Protein AF-A0A9Y2MTR2-F1 (afdb_monomer_lite)

Radius of gyration: 23.5 Å; chains: 1; bounding box: 62×46×64 Å

Structure (mmCIF, N/CA/C/O backbone):
data_AF-A0A9Y2MTR2-F1
#
_entry.id   AF-A0A9Y2MTR2-F1
#
loop_
_atom_site.group_PDB
_atom_site.id
_atom_site.type_symbol
_atom_site.label_atom_id
_atom_site.label_alt_id
_atom_site.label_comp_id
_atom_site.label_asym_id
_atom_site.label_entity_id
_atom_site.label_seq_id
_atom_site.pdbx_PDB_ins_code
_atom_site.Cartn_x
_atom_site.Cartn_y
_atom_site.Cartn_z
_atom_site.occupancy
_atom_site.B_iso_or_equiv
_atom_site.auth_seq_id
_atom_site.auth_comp_id
_atom_site.auth_asym_id
_atom_site.auth_atom_id
_atom_site.pdbx_PDB_model_num
ATOM 1 N N . MET A 1 1 ? 11.607 -0.659 2.226 1.00 40.59 1 MET A N 1
ATOM 2 C CA . MET A 1 1 ? 10.174 -1.004 2.072 1.00 40.59 1 MET A CA 1
ATOM 3 C C . MET A 1 1 ? 9.382 0.111 2.715 1.00 40.59 1 MET A C 1
ATOM 5 O O . MET A 1 1 ? 9.865 0.631 3.712 1.00 40.59 1 MET A O 1
ATOM 9 N N . SER A 1 2 ? 8.233 0.495 2.158 1.00 52.38 2 SER A N 1
ATOM 10 C CA . SER A 1 2 ? 7.335 1.412 2.863 1.00 52.38 2 SER A CA 1
ATOM 11 C C . SER A 1 2 ? 6.945 0.797 4.212 1.00 52.38 2 SER A C 1
ATOM 13 O O . SER A 1 2 ? 6.756 -0.422 4.308 1.00 52.38 2 SER A O 1
ATOM 15 N N . ASP A 1 3 ? 6.799 1.618 5.253 1.00 65.12 3 ASP A N 1
ATOM 16 C CA . ASP A 1 3 ? 6.327 1.166 6.577 1.00 65.12 3 ASP A CA 1
ATOM 17 C C . ASP A 1 3 ? 4.923 0.529 6.502 1.00 65.12 3 ASP A C 1
ATOM 19 O O . ASP A 1 3 ? 4.492 -0.244 7.370 1.00 65.12 3 ASP A O 1
ATOM 23 N N . THR A 1 4 ? 4.219 0.785 5.397 1.00 79.12 4 THR A N 1
ATOM 24 C CA . THR A 1 4 ? 2.922 0.213 5.054 1.00 79.12 4 THR A CA 1
ATOM 25 C C . THR A 1 4 ? 2.997 -1.213 4.507 1.00 79.12 4 THR A C 1
ATOM 27 O O . THR A 1 4 ? 1.954 -1.852 4.415 1.00 79.12 4 THR A O 1
ATOM 30 N N . GLY A 1 5 ? 4.170 -1.767 4.186 1.00 81.12 5 GLY A N 1
ATOM 31 C CA . GLY A 1 5 ? 4.295 -3.132 3.653 1.00 81.12 5 GLY A CA 1
ATOM 32 C C . GLY A 1 5 ? 3.657 -3.336 2.271 1.00 81.12 5 GLY A C 1
ATOM 33 O O . GLY A 1 5 ? 3.485 -4.476 1.833 1.00 81.12 5 GLY A O 1
ATOM 34 N N . VAL A 1 6 ? 3.295 -2.250 1.583 1.00 89.56 6 VAL A N 1
ATOM 35 C CA . VAL A 1 6 ? 2.779 -2.277 0.214 1.00 89.56 6 VAL A CA 1
ATOM 36 C C . VAL A 1 6 ? 3.955 -2.424 -0.751 1.00 89.56 6 VAL A C 1
ATOM 38 O O . VAL A 1 6 ? 4.906 -1.651 -0.719 1.00 89.56 6 VAL A O 1
ATOM 41 N N . VAL A 1 7 ? 3.899 -3.433 -1.622 1.00 89.69 7 VAL A N 1
ATOM 42 C CA . VAL A 1 7 ? 4.903 -3.623 -2.677 1.00 89.69 7 VAL A CA 1
ATOM 43 C C . VAL A 1 7 ? 4.424 -2.933 -3.950 1.00 89.69 7 VAL A C 1
ATOM 45 O O . VAL A 1 7 ? 3.391 -3.316 -4.519 1.00 89.69 7 VAL A O 1
ATOM 48 N N . PHE A 1 8 ? 5.173 -1.917 -4.374 1.00 91.69 8 PHE A N 1
ATOM 49 C CA . PHE A 1 8 ? 4.942 -1.206 -5.625 1.00 91.69 8 PHE A CA 1
ATOM 50 C C . PHE A 1 8 ? 5.447 -2.000 -6.828 1.00 91.69 8 PHE A C 1
ATOM 52 O O . PHE A 1 8 ? 6.259 -2.918 -6.729 1.00 91.69 8 PHE A O 1
ATOM 59 N N . GLU A 1 9 ? 4.882 -1.665 -7.970 1.00 91.00 9 GLU A N 1
ATOM 60 C CA . GLU A 1 9 ? 5.055 -2.346 -9.235 1.00 91.00 9 GLU A CA 1
ATOM 61 C C . GLU A 1 9 ? 6.112 -1.634 -10.073 1.00 91.00 9 GLU A C 1
ATOM 63 O O . GLU A 1 9 ? 6.055 -0.407 -10.188 1.00 91.00 9 GLU A O 1
ATOM 68 N N . PRO A 1 10 ? 7.083 -2.363 -10.633 1.00 90.06 10 PRO A N 1
ATOM 69 C CA . PRO A 1 10 ? 8.055 -1.769 -11.529 1.00 90.06 10 PRO A CA 1
ATOM 70 C C . PRO A 1 10 ? 7.425 -1.482 -12.887 1.00 90.06 10 PRO A C 1
ATOM 72 O O . PRO A 1 10 ? 6.491 -2.167 -13.303 1.00 90.06 10 PRO A O 1
ATOM 75 N N . LEU A 1 11 ? 7.950 -0.475 -13.580 1.00 88.31 11 LEU A N 1
ATOM 76 C CA . LEU A 1 11 ? 7.605 -0.237 -14.976 1.00 88.31 11 LEU A CA 1
ATOM 77 C C . LEU A 1 11 ? 8.458 -1.130 -15.884 1.00 88.31 11 LEU A C 1
ATOM 79 O O . LEU A 1 11 ? 9.647 -1.276 -15.602 1.00 88.31 11 LEU A O 1
ATOM 83 N N . PRO A 1 12 ? 7.893 -1.675 -16.975 1.00 90.50 12 PRO A N 1
ATOM 84 C CA . PRO A 1 12 ? 6.467 -1.654 -17.322 1.00 90.50 12 PRO A CA 1
ATOM 85 C C . PRO A 1 12 ? 5.613 -2.513 -16.367 1.00 90.50 12 PRO A C 1
ATOM 87 O O . PRO A 1 12 ? 6.022 -3.599 -15.951 1.00 90.50 12 PRO A O 1
ATOM 90 N N . PHE A 1 13 ? 4.416 -2.020 -16.021 1.00 92.25 13 PHE A N 1
ATOM 91 C CA . PHE A 1 13 ? 3.484 -2.738 -15.143 1.00 92.25 13 PHE A CA 1
ATOM 92 C C . PHE A 1 13 ? 3.109 -4.107 -15.723 1.00 92.25 13 PHE A C 1
ATOM 94 O O . PHE A 1 13 ? 3.090 -4.290 -16.936 1.00 92.25 13 PHE A O 1
ATOM 101 N N . GLY A 1 14 ? 2.833 -5.074 -14.850 1.00 94.00 14 GLY A N 1
ATOM 102 C CA . GLY A 1 14 ? 2.483 -6.444 -15.219 1.00 94.00 14 GLY A CA 1
ATOM 103 C C . GLY A 1 14 ? 3.674 -7.365 -15.494 1.00 94.00 14 GLY A C 1
ATOM 104 O O . GLY A 1 14 ? 3.477 -8.576 -15.602 1.00 94.00 14 GLY A O 1
ATOM 105 N N . HIS A 1 15 ? 4.909 -6.845 -15.551 1.00 95.31 15 HIS A N 1
ATOM 106 C CA . HIS A 1 15 ? 6.084 -7.658 -15.883 1.00 95.31 15 HIS A CA 1
ATOM 107 C C . HIS A 1 15 ? 6.681 -8.402 -14.687 1.00 95.31 15 HIS A C 1
ATOM 109 O O . HIS A 1 15 ? 7.020 -9.579 -14.798 1.00 95.31 15 HIS A O 1
ATOM 115 N N . VAL A 1 16 ? 6.789 -7.760 -13.525 1.00 95.12 16 VAL A N 1
ATOM 116 C CA . VAL A 1 16 ? 7.395 -8.365 -12.328 1.00 95.12 16 VAL A CA 1
ATOM 117 C C . VAL A 1 16 ? 6.338 -8.531 -11.246 1.00 95.12 16 VAL A C 1
ATOM 119 O O . VAL A 1 16 ? 5.530 -7.633 -10.993 1.00 95.12 16 VAL A O 1
ATOM 122 N N . LYS A 1 17 ? 6.338 -9.681 -10.567 1.00 94.44 17 LYS A N 1
ATOM 123 C CA . LYS A 1 17 ? 5.416 -9.913 -9.450 1.00 94.44 17 LYS A CA 1
ATOM 124 C C . LYS A 1 17 ? 5.697 -8.932 -8.313 1.00 94.44 17 LYS A C 1
ATOM 126 O O . LYS A 1 17 ? 6.841 -8.721 -7.923 1.00 94.44 17 LYS A O 1
ATOM 131 N N . ARG A 1 18 ? 4.630 -8.397 -7.715 1.00 90.75 18 ARG A N 1
ATOM 132 C CA . ARG A 1 18 ? 4.689 -7.514 -6.537 1.00 90.75 18 ARG A CA 1
ATOM 133 C C . ARG A 1 18 ? 4.981 -8.314 -5.266 1.00 90.75 18 ARG A C 1
ATOM 135 O O . ARG A 1 18 ? 4.102 -8.511 -4.427 1.00 90.75 18 ARG A O 1
ATOM 142 N N . LEU A 1 19 ? 6.209 -8.807 -5.162 1.00 89.56 19 LEU A N 1
ATOM 143 C CA . LEU A 1 19 ? 6.725 -9.590 -4.045 1.00 89.56 19 LEU A CA 1
ATOM 144 C C . LEU A 1 19 ? 7.978 -8.916 -3.484 1.00 89.56 19 LEU A C 1
ATOM 146 O O . LEU A 1 19 ? 8.751 -8.318 -4.223 1.00 89.56 19 LEU A O 1
ATOM 150 N N . SER A 1 20 ? 8.202 -9.044 -2.178 1.00 83.19 20 SER A N 1
ATOM 151 C CA . SER A 1 20 ? 9.466 -8.625 -1.555 1.00 83.19 20 SER A CA 1
ATOM 152 C C . SER A 1 20 ? 10.603 -9.622 -1.802 1.00 83.19 20 SER A C 1
ATOM 154 O O . SER A 1 20 ? 11.771 -9.273 -1.660 1.00 83.19 20 SER A O 1
ATOM 156 N N . ARG A 1 21 ? 10.261 -10.868 -2.150 1.00 87.62 21 ARG A N 1
ATOM 157 C CA . ARG A 1 21 ? 11.183 -11.953 -2.484 1.00 87.62 21 ARG A CA 1
ATOM 158 C C . ARG A 1 21 ? 10.478 -12.966 -3.383 1.00 87.62 21 ARG A C 1
ATOM 160 O O . ARG A 1 21 ? 9.309 -13.276 -3.155 1.00 87.62 21 ARG A O 1
ATOM 167 N N . ASN A 1 22 ? 11.219 -13.540 -4.322 1.00 93.12 22 ASN A N 1
ATOM 168 C CA . ASN A 1 22 ? 10.829 -14.743 -5.045 1.00 93.12 22 ASN A CA 1
ATOM 169 C C . ASN A 1 22 ? 12.019 -15.714 -5.074 1.00 93.12 22 ASN A C 1
ATOM 171 O O . ASN A 1 22 ? 13.144 -15.295 -5.336 1.00 93.12 22 ASN A O 1
ATOM 175 N N . ASP A 1 23 ? 11.787 -16.999 -4.800 1.00 95.62 23 ASP A N 1
ATOM 176 C CA . ASP A 1 23 ? 12.843 -18.022 -4.851 1.00 95.62 23 ASP A CA 1
ATOM 177 C C . ASP A 1 23 ? 13.317 -18.306 -6.289 1.00 95.62 23 ASP A C 1
ATOM 179 O O . ASP A 1 23 ? 14.375 -18.896 -6.491 1.00 95.62 23 ASP A O 1
ATOM 183 N N . TRP A 1 24 ? 12.564 -17.831 -7.284 1.00 96.88 24 TRP A N 1
ATOM 184 C CA . TRP A 1 24 ? 12.884 -17.905 -8.710 1.00 96.88 24 TRP A CA 1
ATOM 185 C C . TRP A 1 24 ? 13.561 -16.636 -9.251 1.00 96.88 24 TRP A C 1
ATOM 187 O O . TRP A 1 24 ? 13.678 -16.460 -10.465 1.00 96.88 24 TRP A O 1
ATOM 197 N N . TRP A 1 25 ? 14.018 -15.745 -8.367 1.00 96.38 25 TRP A N 1
ATOM 198 C CA . TRP A 1 25 ? 14.874 -14.615 -8.724 1.00 96.38 25 TRP A CA 1
ATOM 199 C C . TRP A 1 25 ? 16.335 -14.972 -8.469 1.00 96.38 25 TRP A C 1
ATOM 201 O O . TRP A 1 25 ? 16.747 -15.187 -7.329 1.00 96.38 25 TRP A O 1
ATOM 211 N N . VAL A 1 26 ? 17.123 -15.043 -9.543 1.00 97.00 26 VAL A N 1
ATOM 212 C CA . VAL A 1 26 ? 18.531 -15.454 -9.488 1.00 97.00 26 VAL A CA 1
ATOM 213 C C . VAL A 1 26 ? 19.425 -14.239 -9.696 1.00 97.00 26 VAL A C 1
ATOM 215 O O . VAL A 1 26 ? 19.580 -13.766 -10.822 1.00 97.00 26 VAL A O 1
ATOM 218 N N . THR A 1 27 ? 20.012 -13.729 -8.615 1.00 96.44 27 THR A N 1
ATOM 219 C CA . THR A 1 27 ? 21.000 -12.642 -8.671 1.00 96.44 27 THR A CA 1
ATOM 220 C C . THR A 1 27 ? 22.284 -13.125 -9.342 1.00 96.44 27 THR A C 1
ATOM 222 O O . THR A 1 27 ? 22.824 -14.164 -8.964 1.00 96.44 27 THR A O 1
ATOM 225 N N . PHE A 1 28 ? 22.782 -12.375 -10.325 1.00 94.44 28 PHE A N 1
ATOM 226 C CA . PHE A 1 28 ? 23.963 -12.765 -11.107 1.00 94.44 28 PHE A CA 1
ATOM 227 C C . PHE A 1 28 ? 24.945 -11.618 -11.389 1.00 94.44 28 PHE A C 1
ATOM 229 O O . PHE A 1 28 ? 26.060 -11.881 -11.832 1.00 94.44 28 PHE A O 1
ATOM 236 N N . GLY A 1 29 ? 24.563 -10.362 -11.137 1.00 91.00 29 GLY A N 1
ATOM 237 C CA . GLY A 1 29 ? 25.413 -9.194 -11.372 1.00 91.00 29 GLY A CA 1
ATOM 238 C C . GLY A 1 29 ? 25.390 -8.225 -10.197 1.00 91.00 29 GLY A C 1
ATOM 239 O O . GLY A 1 29 ? 24.404 -8.169 -9.463 1.00 91.00 29 GLY A O 1
ATOM 240 N N . SER A 1 30 ? 26.471 -7.467 -10.023 1.00 91.38 30 SER A N 1
ATOM 241 C CA . SER A 1 30 ? 26.553 -6.364 -9.065 1.00 91.38 30 SER A CA 1
ATOM 242 C C . SER A 1 30 ? 27.495 -5.282 -9.573 1.00 91.38 30 SER A C 1
ATOM 244 O O . SER A 1 30 ? 28.509 -5.595 -10.195 1.00 91.38 30 SER A O 1
ATOM 246 N N . ASP A 1 31 ? 27.180 -4.032 -9.248 1.00 86.25 31 ASP A N 1
ATOM 247 C CA . ASP A 1 31 ? 28.046 -2.870 -9.472 1.00 86.25 31 ASP A CA 1
ATOM 248 C C . ASP A 1 31 ? 29.121 -2.695 -8.379 1.00 86.25 31 ASP A C 1
ATOM 250 O O . ASP A 1 31 ? 29.874 -1.729 -8.396 1.00 86.25 31 ASP A O 1
ATOM 254 N N . ARG A 1 32 ? 29.191 -3.609 -7.393 1.00 85.69 32 ARG A N 1
ATOM 255 C CA . ARG A 1 32 ? 30.055 -3.530 -6.192 1.00 85.69 32 ARG A CA 1
ATOM 256 C C . ARG A 1 32 ? 29.787 -2.324 -5.281 1.00 85.69 32 ARG A C 1
ATOM 258 O O . ARG A 1 32 ? 30.459 -2.176 -4.263 1.00 85.69 32 ARG A O 1
ATOM 265 N N . ALA A 1 33 ? 28.763 -1.535 -5.580 1.00 88.75 33 ALA A N 1
ATOM 266 C CA . ALA A 1 33 ? 28.288 -0.401 -4.804 1.00 88.75 33 ALA A CA 1
ATOM 267 C C . ALA A 1 33 ? 26.894 -0.663 -4.205 1.00 88.75 33 ALA A C 1
ATOM 269 O O . ALA A 1 33 ? 26.214 0.268 -3.783 1.00 88.75 33 ALA A O 1
ATOM 270 N N . MET A 1 34 ? 26.526 -1.944 -4.065 1.00 92.38 34 MET A N 1
ATOM 271 C CA . MET A 1 34 ? 25.269 -2.436 -3.484 1.00 92.38 34 MET A CA 1
ATOM 272 C C . MET A 1 34 ? 24.042 -2.328 -4.401 1.00 92.38 34 MET A C 1
ATOM 274 O O . MET A 1 34 ? 22.915 -2.409 -3.903 1.00 92.38 34 MET A O 1
ATOM 278 N N . ASN A 1 35 ? 24.239 -2.238 -5.718 1.00 92.50 35 ASN A N 1
ATOM 279 C CA . ASN A 1 35 ? 23.215 -2.582 -6.699 1.00 92.50 35 ASN A CA 1
ATOM 280 C C . ASN A 1 35 ? 23.501 -3.939 -7.340 1.00 92.50 35 ASN A C 1
ATOM 282 O O . ASN A 1 35 ? 24.639 -4.416 -7.420 1.00 92.50 35 ASN A O 1
ATOM 286 N N . PHE A 1 36 ? 22.421 -4.598 -7.735 1.00 95.00 36 PHE A N 1
ATOM 287 C CA . PHE A 1 36 ? 22.407 -5.992 -8.131 1.00 95.00 36 PHE A CA 1
ATOM 288 C C . PHE A 1 36 ? 21.427 -6.214 -9.276 1.00 95.00 36 PHE A C 1
ATOM 290 O O . PHE A 1 36 ? 20.326 -5.665 -9.287 1.00 95.00 36 PHE A O 1
ATOM 297 N N . LEU A 1 37 ? 21.807 -7.097 -10.195 1.00 95.56 37 LEU A N 1
ATOM 298 C CA . LEU A 1 37 ? 20.937 -7.615 -11.244 1.00 95.56 37 LEU A CA 1
ATOM 299 C C . LEU A 1 37 ? 20.486 -9.022 -10.881 1.00 95.56 37 LEU A C 1
ATOM 301 O O . LEU A 1 37 ? 21.313 -9.867 -10.517 1.00 95.56 37 LEU A O 1
ATOM 305 N N . PHE A 1 38 ? 19.197 -9.297 -11.053 1.00 96.56 38 PHE A N 1
ATOM 306 C CA . PHE A 1 38 ? 18.672 -10.653 -11.038 1.00 96.56 38 PHE A CA 1
ATOM 307 C C . PHE A 1 38 ? 17.930 -10.990 -12.325 1.00 96.56 38 PHE A C 1
ATOM 309 O O . PHE A 1 38 ? 17.359 -10.133 -12.997 1.00 96.56 38 PHE A O 1
ATOM 316 N N . THR A 1 39 ? 17.960 -12.277 -12.658 1.00 97.75 39 THR A N 1
ATOM 317 C CA . THR A 1 39 ? 17.113 -12.869 -13.690 1.00 97.75 39 THR A CA 1
ATOM 318 C C . THR A 1 39 ? 15.818 -13.346 -13.042 1.00 97.75 39 THR A C 1
ATOM 320 O O . THR A 1 39 ? 15.857 -14.113 -12.077 1.00 97.75 39 THR A O 1
ATOM 323 N N . ASP A 1 40 ? 14.680 -12.899 -13.563 1.00 97.81 40 ASP A N 1
ATOM 324 C CA . ASP A 1 40 ? 13.349 -13.287 -13.102 1.00 97.81 40 ASP A CA 1
ATOM 325 C C . ASP A 1 40 ? 12.844 -14.508 -13.880 1.00 97.81 40 ASP A C 1
ATOM 327 O O . ASP A 1 40 ? 12.528 -14.419 -15.068 1.00 97.81 40 ASP A O 1
ATOM 331 N N . LEU A 1 41 ? 12.789 -15.668 -13.224 1.00 97.88 41 LEU A N 1
ATOM 332 C CA . LEU A 1 41 ? 12.316 -16.922 -13.822 1.00 97.88 41 LEU A CA 1
ATOM 333 C C . LEU A 1 41 ? 10.832 -17.201 -13.543 1.00 97.88 41 LEU A C 1
ATOM 335 O O . LEU A 1 41 ? 10.295 -18.182 -14.053 1.00 97.88 41 LEU A O 1
ATOM 339 N N . ASP A 1 42 ? 10.172 -16.349 -12.759 1.00 97.62 42 ASP A N 1
ATOM 340 C CA . ASP A 1 42 ? 8.765 -16.481 -12.380 1.00 97.62 42 ASP A CA 1
ATOM 341 C C . ASP A 1 42 ? 8.073 -15.105 -12.456 1.00 97.62 42 ASP A C 1
ATOM 343 O O . ASP A 1 42 ? 7.680 -14.531 -11.429 1.00 97.62 42 ASP A O 1
ATOM 347 N N . PRO A 1 43 ? 7.949 -14.553 -13.679 1.00 97.00 43 PRO A N 1
ATOM 348 C CA . PRO A 1 43 ? 7.450 -13.203 -13.908 1.00 97.00 43 PRO A CA 1
ATOM 349 C C . PRO A 1 43 ? 5.950 -13.073 -13.620 1.00 97.00 43 PRO A C 1
ATOM 351 O O . PRO A 1 43 ? 5.228 -14.056 -13.425 1.00 97.00 43 PRO A O 1
ATOM 354 N N . ALA A 1 44 ? 5.454 -11.834 -13.607 1.00 96.44 44 ALA A N 1
ATOM 355 C CA . ALA A 1 44 ? 4.015 -11.577 -13.625 1.00 96.44 44 ALA A CA 1
ATOM 356 C C . ALA A 1 44 ? 3.414 -11.852 -15.022 1.00 96.44 44 ALA A C 1
ATOM 358 O O . ALA A 1 44 ? 4.108 -12.325 -15.920 1.00 96.44 44 ALA A O 1
ATOM 359 N N . SER A 1 45 ? 2.103 -11.638 -15.183 1.00 96.25 45 SER A N 1
ATOM 360 C CA . SER A 1 45 ? 1.338 -12.102 -16.353 1.00 96.25 45 SER A CA 1
ATOM 361 C C . SER A 1 45 ? 1.850 -11.581 -17.692 1.00 96.25 45 SER A C 1
ATOM 363 O O . SER A 1 45 ? 1.738 -12.295 -18.685 1.00 96.25 45 SER A O 1
ATOM 365 N N . ASP A 1 46 ? 2.417 -10.375 -17.703 1.00 96.88 46 ASP A N 1
ATOM 366 C CA . ASP A 1 46 ? 2.876 -9.706 -18.922 1.00 96.88 46 ASP A CA 1
ATOM 367 C C . ASP A 1 46 ? 4.401 -9.811 -19.085 1.00 96.88 46 ASP A C 1
ATOM 369 O O . ASP A 1 46 ? 4.967 -9.406 -20.099 1.00 96.88 46 ASP A O 1
ATOM 373 N N . GLY A 1 47 ? 5.082 -10.375 -18.085 1.00 95.81 47 GLY A N 1
ATOM 374 C CA . GLY A 1 47 ? 6.526 -10.532 -18.090 1.00 95.81 47 GLY A CA 1
ATOM 375 C C . GLY A 1 47 ? 6.989 -11.800 -18.793 1.00 95.81 47 GLY A C 1
ATOM 376 O O . GLY A 1 47 ? 6.217 -12.686 -19.169 1.00 95.81 47 GLY A O 1
ATOM 377 N N . ARG A 1 48 ? 8.307 -11.904 -18.954 1.00 95.94 48 ARG A N 1
ATOM 378 C CA . ARG A 1 48 ? 8.950 -13.030 -19.632 1.00 95.94 48 ARG A CA 1
ATOM 379 C C . ARG A 1 48 ? 9.964 -13.693 -18.718 1.00 95.94 48 ARG A C 1
ATOM 381 O O . ARG A 1 48 ? 10.846 -13.028 -18.186 1.00 95.94 48 ARG A O 1
ATOM 388 N N . ALA A 1 49 ? 9.880 -15.016 -18.585 1.00 97.00 49 ALA A N 1
ATOM 389 C CA . ALA A 1 49 ? 10.878 -15.767 -17.837 1.00 97.00 49 ALA A CA 1
ATOM 390 C C . ALA A 1 49 ? 12.257 -15.554 -18.481 1.00 97.00 49 ALA A C 1
ATOM 392 O O . ALA A 1 49 ? 12.422 -15.728 -19.692 1.00 97.00 49 ALA A O 1
ATOM 393 N N . GLY A 1 50 ? 13.229 -15.148 -17.670 1.00 96.88 50 GLY A N 1
ATOM 394 C CA . GLY A 1 50 ? 14.560 -14.749 -18.112 1.00 96.88 50 GLY A CA 1
ATOM 395 C C . GLY A 1 50 ? 14.781 -13.237 -18.208 1.00 96.88 50 GLY A C 1
ATOM 396 O O . GLY A 1 50 ? 15.913 -12.845 -18.485 1.00 96.88 50 GLY A O 1
ATOM 397 N N . GLN A 1 51 ? 13.755 -12.401 -17.993 1.00 97.25 51 GLN A N 1
ATOM 398 C CA . GLN A 1 51 ? 13.896 -10.939 -17.956 1.00 97.25 51 GLN A CA 1
ATOM 399 C C . GLN A 1 51 ? 14.827 -10.483 -16.824 1.00 97.25 51 GLN A C 1
ATOM 401 O O . GLN A 1 51 ? 14.992 -11.175 -15.817 1.00 97.25 51 GLN A O 1
ATOM 406 N N . ILE A 1 52 ? 15.438 -9.316 -17.002 1.00 96.81 52 ILE A N 1
ATOM 407 C CA . ILE A 1 52 ? 16.446 -8.757 -16.103 1.00 96.81 52 ILE A CA 1
ATOM 408 C C . ILE A 1 52 ? 15.859 -7.588 -15.341 1.00 96.81 52 ILE A C 1
ATOM 410 O O . ILE A 1 52 ? 15.248 -6.689 -15.923 1.00 96.81 52 ILE A O 1
ATOM 414 N N . VAL A 1 53 ? 16.081 -7.613 -14.035 1.00 95.06 53 VAL A N 1
ATOM 415 C CA . VAL A 1 53 ? 15.599 -6.615 -13.094 1.00 95.06 53 VAL A CA 1
ATOM 416 C C . VAL A 1 53 ? 16.750 -6.212 -12.177 1.00 95.06 53 VAL A C 1
ATOM 418 O O . VAL A 1 53 ? 17.595 -7.031 -11.815 1.00 95.06 53 VAL A O 1
ATOM 421 N N . GLU A 1 54 ? 16.780 -4.942 -11.802 1.00 93.94 54 GLU A N 1
ATOM 422 C CA . GLU A 1 54 ? 17.771 -4.342 -10.922 1.00 93.94 54 GLU A CA 1
ATOM 423 C C . GLU A 1 54 ? 17.142 -3.930 -9.586 1.00 93.94 54 GLU A C 1
ATOM 425 O O . GLU A 1 54 ? 16.014 -3.427 -9.519 1.00 93.94 54 GLU A O 1
ATOM 430 N N . TYR A 1 55 ? 17.891 -4.154 -8.511 1.00 92.44 55 TYR A N 1
ATOM 431 C CA . TYR A 1 55 ? 17.564 -3.743 -7.149 1.00 92.44 55 TYR A CA 1
ATOM 432 C C . TYR A 1 55 ? 18.836 -3.326 -6.421 1.00 92.44 55 TYR A C 1
ATOM 434 O O . TYR A 1 55 ? 19.934 -3.740 -6.788 1.00 92.44 55 TYR A O 1
ATOM 442 N N . GLY A 1 56 ? 18.700 -2.550 -5.353 1.00 91.81 56 GLY A N 1
ATOM 443 C CA . GLY A 1 56 ? 19.859 -2.162 -4.568 1.00 91.81 56 GLY A CA 1
ATOM 444 C C . GLY A 1 56 ? 19.696 -0.852 -3.838 1.00 91.81 56 GLY A C 1
ATOM 445 O O . GLY A 1 56 ? 18.590 -0.325 -3.712 1.00 91.81 56 GLY A O 1
ATOM 446 N N . ARG A 1 57 ? 20.829 -0.353 -3.352 1.00 90.19 57 ARG A N 1
ATOM 447 C CA . ARG A 1 57 ? 20.937 0.882 -2.575 1.00 90.19 57 ARG A CA 1
ATOM 448 C C . ARG A 1 57 ? 20.366 2.093 -3.314 1.00 90.19 57 ARG A C 1
ATOM 450 O O . ARG A 1 57 ? 19.690 2.904 -2.685 1.00 90.19 57 ARG A O 1
ATOM 457 N N . ASP A 1 58 ? 20.594 2.174 -4.622 1.00 87.62 58 ASP A N 1
ATOM 458 C CA . ASP A 1 58 ? 20.297 3.366 -5.427 1.00 87.62 58 ASP A CA 1
ATOM 459 C C . ASP A 1 58 ? 18.988 3.208 -6.234 1.00 87.62 58 ASP A C 1
ATOM 461 O O . ASP A 1 58 ? 18.643 4.016 -7.100 1.00 87.62 58 ASP A O 1
ATOM 465 N N . ILE A 1 59 ? 18.221 2.152 -5.940 1.00 86.00 59 ILE A N 1
ATOM 466 C CA . ILE A 1 59 ? 16.905 1.889 -6.527 1.00 86.00 59 ILE A CA 1
ATOM 467 C C . ILE A 1 59 ? 15.833 2.383 -5.556 1.00 86.00 59 ILE A C 1
ATOM 469 O O . ILE A 1 59 ? 15.285 1.636 -4.742 1.00 86.00 59 ILE A O 1
ATOM 473 N N . HIS A 1 60 ? 15.560 3.686 -5.622 1.00 79.06 60 HIS A N 1
ATOM 474 C CA . HIS A 1 60 ? 14.547 4.341 -4.800 1.00 79.06 60 HIS A CA 1
ATOM 475 C C . HIS A 1 60 ? 13.149 4.111 -5.386 1.00 79.06 60 HIS A C 1
ATOM 477 O O . HIS A 1 60 ? 12.701 4.852 -6.260 1.00 79.06 60 HIS A O 1
ATOM 483 N N . GLY A 1 61 ? 12.460 3.072 -4.907 1.00 80.62 61 GLY A N 1
ATOM 484 C CA . GLY A 1 61 ? 11.087 2.771 -5.312 1.00 80.62 61 GLY A CA 1
ATOM 485 C C . GLY A 1 61 ? 10.841 1.304 -5.650 1.00 80.62 61 GLY A C 1
ATOM 486 O O . GLY A 1 61 ? 11.433 0.424 -5.019 1.00 80.62 61 GLY A O 1
ATOM 487 N N . PRO A 1 62 ? 9.952 1.020 -6.624 1.00 88.81 62 PRO A N 1
ATOM 488 C CA . PRO A 1 62 ? 9.861 -0.295 -7.234 1.00 88.81 62 PRO A CA 1
ATOM 489 C C . PRO A 1 62 ? 11.208 -0.737 -7.812 1.00 88.81 62 PRO A C 1
ATOM 491 O O . PRO A 1 62 ? 12.085 0.076 -8.097 1.00 88.81 62 PRO A O 1
ATOM 494 N N . LEU A 1 63 ? 11.330 -2.042 -8.044 1.00 91.00 63 LEU A N 1
ATOM 495 C CA . LEU A 1 63 ? 12.451 -2.616 -8.785 1.00 91.00 63 LEU A CA 1
ATOM 496 C C . LEU A 1 63 ? 12.600 -1.933 -10.161 1.00 91.00 63 LEU A C 1
ATOM 498 O O . LEU A 1 63 ? 11.633 -1.404 -10.709 1.00 91.00 63 LEU A O 1
ATOM 502 N N . ARG A 1 64 ? 13.791 -1.949 -10.757 1.00 91.12 64 ARG A N 1
ATOM 503 C CA . ARG A 1 64 ? 13.986 -1.390 -12.103 1.00 91.12 64 ARG A CA 1
ATOM 504 C C . ARG A 1 64 ? 14.006 -2.516 -13.125 1.00 91.12 64 ARG A C 1
ATOM 506 O O . ARG A 1 64 ? 14.843 -3.404 -13.041 1.00 91.12 64 ARG A O 1
ATOM 513 N N . TYR A 1 65 ? 13.095 -2.496 -14.090 1.00 92.56 65 TYR A N 1
ATOM 514 C CA . TYR A 1 65 ? 13.180 -3.394 -15.239 1.00 92.56 65 TYR A CA 1
ATOM 515 C C . TYR A 1 65 ? 14.334 -2.955 -16.146 1.00 92.56 65 TYR A C 1
ATOM 517 O O . TYR A 1 65 ? 14.447 -1.770 -16.449 1.00 92.56 65 TYR A O 1
ATOM 525 N N . VAL A 1 66 ? 15.182 -3.895 -16.562 1.00 93.88 66 VAL A N 1
ATOM 526 C CA . VAL A 1 66 ? 16.415 -3.605 -17.314 1.00 93.88 66 VAL A CA 1
ATOM 527 C C . VAL A 1 66 ? 16.332 -4.133 -18.738 1.00 93.88 66 VAL A C 1
ATOM 529 O O . VAL A 1 66 ? 16.591 -3.409 -19.690 1.00 93.88 66 VAL A O 1
ATOM 532 N N . ALA A 1 67 ? 15.976 -5.409 -18.910 1.00 94.75 67 ALA A N 1
ATOM 533 C CA . ALA A 1 67 ? 16.000 -6.044 -20.224 1.00 94.75 67 ALA A CA 1
ATOM 534 C C . ALA A 1 67 ? 15.029 -7.227 -20.315 1.00 94.75 67 ALA A C 1
ATOM 536 O O . ALA A 1 67 ? 14.783 -7.905 -19.318 1.00 94.75 67 ALA A O 1
ATOM 537 N N . PRO A 1 68 ? 14.535 -7.572 -21.517 1.00 95.06 68 PRO A N 1
ATOM 538 C CA . PRO A 1 68 ? 13.635 -8.711 -21.702 1.00 95.06 68 PRO A CA 1
ATOM 539 C C . PRO A 1 68 ? 14.319 -10.079 -21.591 1.00 95.06 68 PRO A C 1
ATOM 541 O O . PRO A 1 68 ? 13.629 -11.096 -21.529 1.00 95.06 68 PRO A O 1
ATOM 544 N N . SER A 1 69 ? 15.656 -10.138 -21.618 1.00 94.94 69 SER A N 1
ATOM 545 C CA . SER A 1 69 ? 16.425 -11.362 -21.361 1.00 94.94 69 SER A CA 1
ATOM 546 C C . SER A 1 69 ? 17.907 -11.079 -21.104 1.00 94.94 69 SER A C 1
ATOM 548 O O . SER A 1 69 ? 18.414 -10.043 -21.539 1.00 94.94 69 SER A O 1
ATOM 550 N N . VAL A 1 70 ? 18.626 -12.043 -20.509 1.00 92.94 70 VAL A N 1
ATOM 551 C CA . VAL A 1 70 ? 20.104 -12.025 -20.426 1.00 92.94 70 VAL A CA 1
ATOM 552 C C . VAL A 1 70 ? 20.723 -11.858 -21.819 1.00 92.94 70 VAL A C 1
ATOM 554 O O . VAL A 1 70 ? 21.643 -11.068 -22.001 1.00 92.94 70 VAL A O 1
ATOM 557 N N . THR A 1 71 ? 20.205 -12.576 -22.821 1.00 95.00 71 THR A N 1
ATOM 558 C CA . THR A 1 71 ? 20.713 -12.509 -24.198 1.00 95.00 71 THR A CA 1
ATOM 559 C C . THR A 1 71 ? 20.545 -11.120 -24.800 1.00 95.00 71 THR A C 1
ATOM 561 O O . THR A 1 71 ? 21.490 -10.623 -25.400 1.00 95.00 71 THR A O 1
ATOM 564 N N . ALA A 1 72 ? 19.383 -10.485 -24.627 1.00 95.19 72 ALA A N 1
ATOM 565 C CA . ALA A 1 72 ? 19.151 -9.126 -25.119 1.00 95.19 72 ALA A CA 1
ATOM 566 C C . ALA A 1 72 ? 20.124 -8.132 -24.468 1.00 95.19 72 ALA A C 1
ATOM 568 O O . ALA A 1 72 ? 20.800 -7.395 -25.175 1.00 95.19 72 ALA A O 1
ATOM 569 N N . MET A 1 73 ? 20.272 -8.209 -23.141 1.00 94.88 73 MET A N 1
ATOM 570 C CA . MET A 1 73 ? 21.201 -7.369 -22.384 1.00 94.88 73 MET A CA 1
ATOM 571 C C . MET A 1 73 ? 22.652 -7.519 -22.870 1.00 94.88 73 MET A C 1
ATOM 573 O O . MET A 1 73 ? 23.329 -6.532 -23.135 1.00 94.88 73 MET A O 1
ATOM 577 N N . LEU A 1 74 ? 23.136 -8.758 -23.017 1.00 93.88 74 LEU A N 1
ATOM 578 C CA . LEU A 1 74 ? 24.500 -9.017 -23.489 1.00 93.88 74 LEU A CA 1
ATOM 579 C C . LEU A 1 74 ? 24.703 -8.626 -24.956 1.00 93.88 74 LEU A C 1
ATOM 581 O O . LEU A 1 74 ? 25.804 -8.227 -25.323 1.00 93.88 74 LEU A O 1
ATOM 585 N N . THR A 1 75 ? 23.668 -8.750 -25.792 1.00 96.62 75 THR A N 1
ATOM 586 C CA . THR A 1 75 ? 23.737 -8.346 -27.204 1.00 96.62 75 THR A CA 1
ATOM 587 C C . THR A 1 75 ? 23.999 -6.850 -27.308 1.00 96.62 75 THR A C 1
ATOM 589 O O . THR A 1 75 ? 24.950 -6.459 -27.975 1.00 96.62 75 THR A O 1
ATOM 592 N N . GLU A 1 76 ? 23.243 -6.042 -26.565 1.00 95.75 76 GLU A N 1
ATOM 593 C CA . GLU A 1 76 ? 23.393 -4.586 -26.551 1.00 95.75 76 GLU A CA 1
ATOM 594 C C . GLU A 1 76 ? 24.783 -4.148 -26.061 1.00 95.75 76 GLU A C 1
ATOM 596 O O . GLU A 1 76 ? 25.430 -3.312 -26.687 1.00 95.75 76 GLU A O 1
ATOM 601 N N . VAL A 1 77 ? 25.298 -4.783 -25.000 1.00 94.44 77 VAL A N 1
ATOM 602 C CA . VAL A 1 77 ? 26.666 -4.540 -24.509 1.00 94.44 77 VAL A CA 1
ATOM 603 C C . VAL A 1 77 ? 27.712 -4.871 -25.575 1.00 94.44 77 VAL A C 1
ATOM 605 O O . VAL A 1 77 ? 28.625 -4.086 -25.820 1.00 94.44 77 VAL A O 1
ATOM 608 N N . VAL A 1 78 ? 27.604 -6.030 -26.227 1.00 96.50 78 VAL A N 1
ATOM 609 C CA . VAL A 1 78 ? 28.570 -6.446 -27.255 1.00 96.50 78 VAL A CA 1
ATOM 610 C C . VAL A 1 78 ? 28.511 -5.536 -28.484 1.00 96.50 78 VAL A C 1
ATOM 612 O O . VAL A 1 78 ? 29.552 -5.265 -29.082 1.00 96.50 78 VAL A O 1
ATOM 615 N N . GLU A 1 79 ? 27.324 -5.072 -28.870 1.00 97.00 79 GLU A N 1
ATOM 616 C CA . GLU A 1 79 ? 27.143 -4.115 -29.965 1.00 97.00 79 GLU A CA 1
ATOM 617 C C . GLU A 1 79 ? 27.795 -2.769 -29.639 1.00 97.00 79 GLU A C 1
ATOM 619 O O . GLU A 1 79 ? 28.626 -2.311 -30.423 1.00 97.00 79 GLU A O 1
ATOM 624 N N . ALA A 1 80 ? 27.545 -2.210 -28.450 1.00 96.31 80 ALA A N 1
ATOM 625 C CA . ALA A 1 80 ? 28.184 -0.973 -27.998 1.00 96.31 80 ALA A CA 1
ATOM 626 C C . ALA A 1 80 ? 29.720 -1.068 -28.036 1.00 96.31 80 ALA A C 1
ATOM 628 O O . ALA A 1 80 ? 30.393 -0.212 -28.610 1.00 96.31 80 ALA A O 1
ATOM 629 N N . LEU A 1 81 ? 30.286 -2.168 -27.528 1.00 95.50 81 LEU A N 1
ATOM 630 C CA . LEU A 1 81 ? 31.735 -2.395 -27.547 1.00 95.50 81 LEU A CA 1
ATOM 631 C C . LEU A 1 81 ? 32.305 -2.508 -28.970 1.00 95.50 81 LEU A C 1
ATOM 633 O O . LEU A 1 81 ? 33.384 -1.984 -29.244 1.00 95.50 81 LEU A O 1
ATOM 637 N N . ARG A 1 82 ? 31.598 -3.173 -29.893 1.00 96.81 82 ARG A N 1
ATOM 638 C CA . ARG A 1 82 ? 32.022 -3.297 -31.303 1.00 96.81 82 ARG A CA 1
ATOM 639 C C . ARG A 1 82 ? 31.983 -1.969 -32.048 1.00 96.81 82 ARG A C 1
ATOM 641 O O . ARG A 1 82 ? 32.788 -1.762 -32.952 1.00 96.81 82 ARG A O 1
ATOM 648 N N . GLU A 1 83 ? 31.051 -1.103 -31.679 1.00 97.00 83 GLU A N 1
ATOM 649 C CA . GLU A 1 83 ? 30.887 0.236 -32.245 1.00 97.00 83 GLU A CA 1
ATOM 650 C C . GLU A 1 83 ? 31.832 1.268 -31.612 1.00 97.00 83 GLU A C 1
ATOM 652 O O . GLU A 1 83 ? 31.888 2.406 -32.073 1.00 97.00 83 GLU A O 1
ATOM 657 N N . GLY A 1 84 ? 32.592 0.883 -30.580 1.00 95.56 84 GLY A N 1
ATOM 658 C CA . GLY A 1 84 ? 33.465 1.794 -29.841 1.00 95.56 84 GLY A CA 1
ATOM 659 C C . GLY A 1 84 ? 32.712 2.748 -28.909 1.00 95.56 84 GLY A C 1
ATOM 660 O O . GLY A 1 84 ? 33.256 3.785 -28.542 1.00 95.56 84 GLY A O 1
ATOM 661 N N . ARG A 1 85 ? 31.467 2.423 -28.540 1.00 95.88 85 ARG A N 1
ATOM 662 C CA . ARG A 1 85 ? 30.629 3.195 -27.613 1.00 95.88 85 ARG A CA 1
ATOM 663 C C . ARG A 1 85 ? 30.836 2.701 -26.184 1.00 95.88 85 ARG A C 1
ATOM 665 O O . ARG A 1 85 ? 30.069 1.888 -25.669 1.00 95.88 85 ARG A O 1
ATOM 672 N N . TYR A 1 86 ? 31.924 3.139 -25.568 1.00 93.94 86 TYR A N 1
ATOM 673 C CA . TYR A 1 86 ? 32.229 2.856 -24.170 1.00 93.94 86 TYR A CA 1
ATOM 674 C C . TYR A 1 86 ? 33.141 3.933 -23.586 1.00 93.94 86 TYR A C 1
ATOM 676 O O . TYR A 1 86 ? 33.918 4.559 -24.310 1.00 93.94 86 TYR A O 1
ATOM 684 N N . GLU A 1 87 ? 33.077 4.098 -22.272 1.00 89.69 87 GLU A N 1
ATOM 685 C CA . GLU A 1 87 ? 34.055 4.853 -2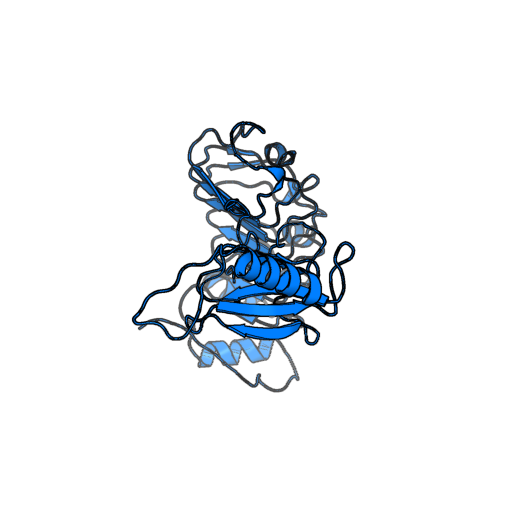1.500 1.00 89.69 87 GLU A CA 1
ATOM 686 C C . GLU A 1 87 ? 35.139 3.904 -20.966 1.00 89.69 87 GLU A C 1
ATOM 688 O O . GLU A 1 87 ? 34.902 2.720 -20.694 1.00 89.69 87 GLU A O 1
ATOM 693 N N . HIS A 1 88 ? 36.365 4.414 -20.889 1.00 89.88 88 HIS A N 1
ATOM 694 C CA . HIS A 1 88 ? 37.521 3.712 -20.346 1.00 89.88 88 HIS A CA 1
ATOM 695 C C . HIS A 1 88 ? 38.349 4.713 -19.552 1.00 89.88 88 HIS A C 1
ATOM 697 O O . HIS A 1 88 ? 38.992 5.589 -20.138 1.00 89.88 88 HIS A O 1
ATOM 703 N N . ASP A 1 89 ? 38.312 4.575 -18.233 1.00 83.06 89 ASP A N 1
ATOM 704 C CA . ASP A 1 89 ? 39.230 5.261 -17.336 1.00 83.06 89 ASP A CA 1
ATOM 705 C C . ASP A 1 89 ? 40.544 4.462 -17.280 1.00 83.06 89 ASP A C 1
ATOM 707 O O . ASP A 1 89 ? 40.530 3.249 -17.073 1.00 83.06 89 ASP A O 1
ATOM 711 N N . GLU A 1 90 ? 41.684 5.126 -17.500 1.00 82.75 90 GLU A N 1
ATOM 712 C CA . GLU A 1 90 ? 43.009 4.486 -17.475 1.00 82.75 90 GLU A CA 1
ATOM 713 C C . GLU A 1 90 ? 43.351 3.891 -16.098 1.00 82.75 90 GLU A C 1
ATOM 715 O O . GLU A 1 90 ? 44.181 2.979 -16.014 1.00 82.75 90 GLU A O 1
ATOM 720 N N . ASP A 1 91 ? 42.699 4.376 -15.036 1.00 86.19 91 ASP A N 1
ATOM 721 C CA . ASP A 1 91 ? 42.860 3.888 -13.668 1.00 86.19 91 ASP A CA 1
ATOM 722 C C . ASP A 1 91 ? 41.917 2.709 -13.332 1.00 86.19 91 ASP A C 1
ATOM 724 O O . ASP A 1 91 ? 42.073 2.066 -12.284 1.00 86.19 91 ASP A O 1
ATOM 728 N N . GLU A 1 92 ? 40.970 2.367 -14.216 1.00 81.06 92 GLU A N 1
ATOM 729 C CA . GLU A 1 92 ? 40.009 1.281 -14.018 1.00 81.06 92 GLU A CA 1
ATOM 730 C C . GLU A 1 92 ? 40.302 0.040 -14.876 1.00 81.06 92 GLU A C 1
ATOM 732 O O . GLU A 1 92 ? 40.855 0.077 -15.970 1.00 81.06 92 GLU A O 1
ATOM 737 N N . VAL A 1 93 ? 39.927 -1.133 -14.356 1.00 84.00 93 VAL A N 1
ATOM 738 C CA . VAL A 1 93 ? 40.170 -2.437 -15.011 1.00 84.00 93 VAL A CA 1
ATOM 739 C C . VAL A 1 93 ? 38.981 -2.933 -15.840 1.00 84.00 93 VAL A C 1
ATOM 741 O O . VAL A 1 93 ? 38.973 -4.090 -16.272 1.00 84.00 93 VAL A O 1
ATOM 744 N N . PHE A 1 94 ? 37.950 -2.110 -16.023 1.00 82.94 94 PHE A N 1
ATOM 745 C CA . PHE A 1 94 ? 36.742 -2.459 -16.764 1.00 82.94 94 PHE A CA 1
ATOM 746 C C . PHE A 1 94 ? 36.358 -1.359 -17.757 1.00 82.94 94 PHE A C 1
ATOM 748 O O . PHE A 1 94 ? 36.819 -0.230 -17.667 1.00 82.94 94 PHE A O 1
ATOM 755 N N . LEU A 1 95 ? 35.549 -1.739 -18.747 1.00 88.56 95 LEU A N 1
ATOM 756 C CA . LEU A 1 95 ? 34.950 -0.816 -19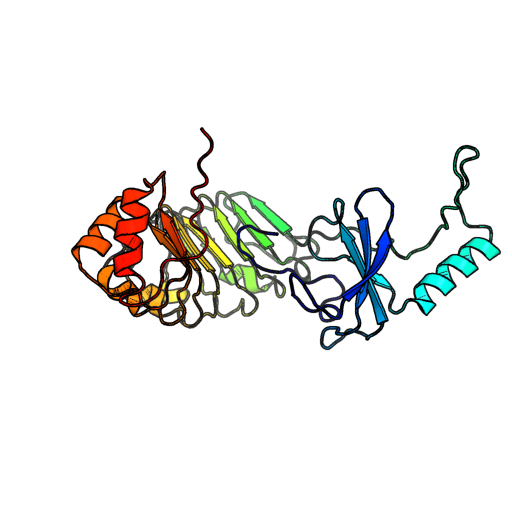.707 1.00 88.56 95 LEU A CA 1
ATOM 757 C C . LEU A 1 95 ? 33.518 -0.535 -19.272 1.00 88.56 95 LEU A C 1
ATOM 759 O O . LEU A 1 95 ? 32.808 -1.472 -18.888 1.00 88.56 95 LEU A O 1
ATOM 763 N N . GLU A 1 96 ? 33.085 0.712 -19.406 1.00 89.00 96 GLU A N 1
ATOM 764 C CA . GLU A 1 96 ? 31.697 1.108 -19.191 1.00 89.00 96 GLU A CA 1
ATOM 765 C C . GLU A 1 96 ? 31.005 1.270 -20.549 1.00 89.00 96 GLU A C 1
ATOM 767 O O . GLU A 1 96 ? 31.179 2.288 -21.218 1.00 89.00 96 GLU A O 1
ATOM 772 N N . PRO A 1 97 ? 30.274 0.251 -21.036 1.00 91.12 97 PRO A N 1
ATOM 773 C CA . PRO A 1 97 ? 29.610 0.337 -22.327 1.00 91.12 97 PRO A CA 1
ATOM 774 C C . PRO A 1 97 ? 28.447 1.333 -22.260 1.00 91.12 97 PRO A C 1
ATOM 776 O O . PRO A 1 97 ? 27.619 1.269 -21.351 1.00 91.12 97 PRO A O 1
ATOM 779 N N . ASP A 1 98 ? 28.354 2.202 -23.263 1.00 92.69 98 ASP A N 1
ATOM 780 C CA . ASP A 1 98 ? 27.231 3.122 -23.441 1.00 92.69 98 ASP A CA 1
ATOM 781 C C . ASP A 1 98 ? 26.024 2.324 -23.964 1.00 92.69 98 ASP A C 1
ATOM 783 O O . ASP A 1 98 ? 25.962 1.924 -25.131 1.00 92.69 98 ASP A O 1
ATOM 787 N N . VAL A 1 99 ? 25.100 1.984 -23.066 1.00 91.00 99 VAL A N 1
ATOM 788 C CA . VAL A 1 99 ? 23.933 1.137 -23.343 1.00 91.00 99 VAL A CA 1
ATOM 789 C C . VAL A 1 99 ? 22.676 1.725 -22.725 1.00 91.00 99 VAL A C 1
ATOM 791 O O . VAL A 1 99 ? 22.686 2.240 -21.610 1.00 91.00 99 VAL A O 1
ATOM 794 N N . SER A 1 100 ? 21.556 1.522 -23.407 1.00 87.31 100 SER A N 1
ATOM 795 C CA . SER A 1 100 ? 20.245 2.045 -23.033 1.00 87.31 100 SER A CA 1
ATOM 796 C C . SER A 1 100 ? 19.520 1.237 -21.954 1.00 87.31 100 SER A C 1
ATOM 798 O O . SER A 1 100 ? 18.392 1.556 -21.577 1.00 87.31 100 SER A O 1
ATOM 800 N N . LEU A 1 101 ? 20.181 0.220 -21.387 1.00 84.25 101 LEU A N 1
ATOM 801 C CA . LEU A 1 101 ? 19.661 -0.656 -20.327 1.00 84.25 101 LEU A CA 1
ATOM 802 C C . LEU A 1 101 ? 19.104 0.100 -19.108 1.00 84.25 101 LEU A C 1
ATOM 804 O O . LEU A 1 101 ? 18.335 -0.465 -18.328 1.00 84.25 101 LEU A O 1
ATOM 808 N N . ARG A 1 102 ? 19.517 1.359 -18.913 1.00 79.56 102 ARG A N 1
ATOM 809 C CA . ARG A 1 102 ? 19.073 2.234 -17.819 1.00 79.56 102 ARG A CA 1
ATOM 810 C C . ARG A 1 102 ? 18.492 3.568 -18.292 1.00 79.56 102 ARG A C 1
ATOM 812 O O . ARG A 1 102 ? 18.150 4.390 -17.448 1.00 79.56 102 ARG A O 1
ATOM 819 N N . ASP A 1 103 ? 18.274 3.746 -19.594 1.00 75.06 103 ASP A N 1
ATOM 820 C CA . ASP A 1 103 ? 17.826 5.014 -20.195 1.00 75.06 103 ASP A CA 1
ATOM 821 C C . ASP A 1 103 ? 16.340 5.322 -19.971 1.00 75.06 103 ASP A C 1
ATOM 823 O O . ASP A 1 103 ? 15.785 6.258 -20.553 1.00 75.06 103 ASP A O 1
ATOM 827 N N . SER A 1 104 ? 15.658 4.572 -19.102 1.00 67.94 104 SER A N 1
ATOM 828 C CA . SER A 1 104 ? 14.305 4.947 -18.714 1.00 67.94 104 SER A CA 1
ATOM 829 C C . SER A 1 104 ? 14.372 6.252 -17.924 1.00 67.94 104 SER A C 1
ATOM 831 O O . SER A 1 104 ? 14.984 6.282 -16.851 1.00 67.94 104 SER A O 1
ATOM 833 N N . PRO A 1 105 ? 13.706 7.325 -18.386 1.00 62.78 105 PRO A N 1
ATOM 834 C CA . PRO A 1 105 ? 13.681 8.555 -17.625 1.00 62.78 105 PRO A CA 1
ATOM 835 C C . PRO A 1 105 ? 13.064 8.265 -16.256 1.00 62.78 105 PRO A C 1
ATOM 837 O O . PRO A 1 105 ? 12.116 7.481 -16.143 1.00 62.78 105 PRO A O 1
ATOM 840 N N . PHE A 1 106 ? 13.620 8.877 -15.210 1.00 66.94 106 PHE A N 1
ATOM 841 C CA . PHE A 1 106 ? 13.063 8.746 -13.872 1.00 66.94 106 PHE A CA 1
ATOM 842 C C . PHE A 1 106 ? 11.589 9.171 -13.903 1.00 66.94 106 PHE A C 1
ATOM 844 O O . PHE A 1 106 ? 11.228 10.213 -14.461 1.00 66.94 106 PHE A O 1
ATOM 851 N N . ARG A 1 107 ? 10.731 8.322 -13.345 1.00 73.06 107 ARG A N 1
ATOM 852 C CA . ARG A 1 107 ? 9.296 8.551 -13.212 1.00 73.06 107 ARG A CA 1
ATOM 853 C C . ARG A 1 107 ? 8.955 8.361 -11.753 1.00 73.06 107 ARG A C 1
ATOM 855 O O . ARG A 1 107 ? 9.220 7.294 -11.193 1.00 73.06 107 ARG A O 1
ATOM 862 N N . SER A 1 108 ? 8.417 9.404 -11.135 1.00 78.00 108 SER A N 1
ATOM 863 C CA . SER A 1 108 ? 8.040 9.301 -9.738 1.00 78.00 108 SER A CA 1
ATOM 864 C C . SER A 1 108 ? 6.825 8.387 -9.615 1.00 78.00 108 SER A C 1
ATOM 866 O O . SER A 1 108 ? 5.809 8.571 -10.275 1.00 78.00 108 SER A O 1
ATOM 868 N N . HIS A 1 109 ? 6.941 7.365 -8.774 1.00 88.25 109 HIS A N 1
ATOM 869 C CA . HIS A 1 109 ? 5.807 6.542 -8.350 1.00 88.25 109 HIS A CA 1
ATOM 870 C C . HIS A 1 109 ? 5.152 7.117 -7.085 1.00 88.25 109 HIS A C 1
ATOM 872 O O . HIS A 1 109 ? 4.129 6.595 -6.640 1.00 88.25 109 HIS A O 1
ATOM 878 N N . THR A 1 110 ? 5.749 8.165 -6.514 1.00 91.44 110 THR A N 1
ATOM 879 C CA . THR A 1 110 ? 5.304 8.844 -5.303 1.00 91.44 110 THR A CA 1
ATOM 880 C C . THR A 1 110 ? 5.086 10.311 -5.606 1.00 91.44 110 THR A C 1
ATOM 882 O O . THR A 1 110 ? 5.986 10.986 -6.095 1.00 91.44 110 THR A O 1
ATOM 885 N N . GLU A 1 111 ? 3.919 10.823 -5.256 1.00 92.25 111 GLU A N 1
ATOM 886 C CA . GLU A 1 111 ? 3.594 12.231 -5.444 1.00 92.25 111 GLU A CA 1
ATOM 887 C C . GLU A 1 111 ? 3.176 12.877 -4.134 1.00 92.25 111 GLU A C 1
ATOM 889 O O . GLU A 1 111 ? 2.620 12.228 -3.241 1.00 92.25 111 GLU A O 1
ATOM 894 N N . VAL A 1 112 ? 3.477 14.167 -4.011 1.00 92.31 112 VAL A N 1
ATOM 895 C CA . VAL A 1 112 ? 3.157 14.968 -2.831 1.00 92.31 112 VAL A CA 1
ATOM 896 C C . VAL A 1 112 ? 2.395 16.201 -3.276 1.00 92.31 112 VAL A C 1
ATOM 898 O O . VAL A 1 112 ? 2.946 17.097 -3.910 1.00 92.31 112 VAL A O 1
ATOM 901 N N . VAL A 1 113 ? 1.131 16.275 -2.882 1.00 90.50 113 VAL A N 1
ATOM 902 C CA . VAL A 1 113 ? 0.279 17.439 -3.102 1.00 90.50 113 VAL A CA 1
ATOM 903 C C . VAL A 1 113 ? 0.094 18.133 -1.765 1.00 90.50 113 VAL A C 1
ATOM 905 O O . VAL A 1 113 ? -0.322 17.515 -0.786 1.00 90.50 113 VAL A O 1
ATOM 908 N N . THR A 1 114 ? 0.421 19.421 -1.709 1.00 90.75 114 THR A N 1
ATOM 909 C CA . THR A 1 114 ? 0.289 20.224 -0.489 1.00 90.75 114 THR A CA 1
ATOM 910 C C . THR A 1 114 ? -0.590 21.434 -0.739 1.00 90.75 114 THR A C 1
ATOM 912 O O . THR A 1 114 ? -0.376 22.177 -1.697 1.00 90.75 114 THR A O 1
ATOM 915 N N . GLY A 1 115 ? -1.539 21.655 0.163 1.00 84.12 115 GLY A N 1
ATOM 916 C CA . GLY A 1 115 ? -2.351 22.858 0.214 1.00 84.12 115 GLY A CA 1
ATOM 917 C C . GLY A 1 115 ? -3.849 22.601 0.048 1.00 84.12 115 GLY A C 1
ATOM 918 O O . GLY A 1 115 ? -4.294 21.487 -0.231 1.00 84.12 115 GLY A O 1
ATOM 919 N N . PRO A 1 116 ? -4.657 23.662 0.186 1.00 68.69 116 PRO A N 1
ATOM 920 C CA . PRO A 1 116 ? -6.108 23.545 0.284 1.00 68.69 116 PRO A CA 1
ATOM 921 C C . PRO A 1 116 ? -6.788 23.071 -1.011 1.00 68.69 116 PRO A C 1
ATOM 923 O O . PRO A 1 116 ? -7.921 22.619 -0.947 1.00 68.69 116 PRO A O 1
ATOM 926 N N . GLY A 1 117 ? -6.111 23.126 -2.166 1.00 62.38 117 GLY A N 1
ATOM 927 C CA . GLY A 1 117 ? -6.673 22.810 -3.489 1.00 62.38 117 GLY A CA 1
ATOM 928 C C . GLY A 1 117 ? -6.873 21.322 -3.812 1.00 62.38 117 GLY A C 1
ATOM 929 O O . GLY A 1 117 ? -7.264 21.003 -4.931 1.00 62.38 117 GLY A O 1
ATOM 930 N N . ILE A 1 118 ? -6.629 20.411 -2.862 1.00 68.69 118 ILE A N 1
ATOM 931 C CA . ILE A 1 118 ? -6.749 18.951 -3.058 1.00 68.69 118 ILE A CA 1
ATOM 932 C C . ILE A 1 118 ? -8.161 18.529 -3.497 1.00 68.69 118 ILE A C 1
ATOM 934 O O . ILE A 1 118 ? -8.320 17.565 -4.241 1.00 68.69 118 ILE A O 1
ATOM 938 N N . GLU A 1 119 ? -9.180 19.291 -3.106 1.00 69.38 119 GLU A N 1
ATOM 939 C CA . GLU A 1 119 ? -10.583 19.103 -3.500 1.00 69.38 119 GLU A CA 1
ATOM 940 C C . GLU A 1 119 ? -10.836 19.143 -5.019 1.00 69.38 119 GLU A C 1
ATOM 942 O O . GLU A 1 119 ? -11.882 18.667 -5.461 1.00 69.38 119 GLU A O 1
ATOM 947 N N . HIS A 1 120 ? -9.888 19.651 -5.816 1.00 71.00 120 HIS A N 1
ATOM 948 C CA . HIS A 1 120 ? -10.015 19.780 -7.270 1.00 71.00 120 HIS A CA 1
ATOM 949 C C . HIS A 1 120 ? -8.870 19.126 -8.057 1.00 71.00 120 HIS A C 1
ATOM 951 O O . HIS A 1 120 ? -8.695 19.473 -9.223 1.00 71.00 120 HIS A O 1
ATOM 957 N N . LEU A 1 121 ? -8.108 18.198 -7.458 1.00 71.44 121 LEU A N 1
ATOM 958 C CA . LEU A 1 121 ? -6.999 17.517 -8.140 1.00 71.44 121 LEU A CA 1
ATOM 959 C C . LEU A 1 121 ? -7.441 16.920 -9.487 1.00 71.44 121 LEU A C 1
ATOM 961 O O . LEU A 1 121 ? -8.195 15.947 -9.545 1.00 71.44 121 LEU A O 1
ATOM 965 N N . GLY A 1 122 ? -6.965 17.520 -10.573 1.00 64.75 122 GLY A N 1
ATOM 966 C CA . GLY A 1 122 ? -7.226 17.127 -11.947 1.00 64.75 122 GLY A CA 1
ATOM 967 C C . GLY A 1 122 ? -6.048 16.393 -12.583 1.00 64.75 122 GLY A C 1
ATOM 968 O O . GLY A 1 122 ? -4.921 16.403 -12.092 1.00 64.75 122 GLY A O 1
ATOM 969 N N . ALA A 1 123 ? -6.298 15.781 -13.743 1.00 57.44 123 ALA A N 1
ATOM 970 C CA . ALA A 1 123 ? -5.302 14.993 -14.477 1.00 57.44 123 ALA A CA 1
ATOM 971 C C . ALA A 1 123 ? -4.071 15.789 -14.956 1.00 57.44 123 ALA A C 1
ATOM 973 O O . ALA A 1 123 ? -3.070 15.200 -15.350 1.00 57.44 123 ALA A O 1
ATOM 974 N N . HIS A 1 124 ? -4.144 17.123 -14.944 1.00 60.38 124 HIS A N 1
ATOM 975 C CA . HIS A 1 124 ? -3.046 18.003 -15.346 1.00 60.38 124 HIS A CA 1
ATOM 976 C C . HIS A 1 124 ? -2.191 18.490 -14.171 1.00 60.38 124 HIS A C 1
ATOM 978 O O . HIS A 1 124 ? -1.129 19.060 -14.410 1.00 60.38 124 HIS A O 1
ATOM 984 N N . ASP A 1 125 ? -2.625 18.257 -12.930 1.00 74.94 125 ASP A N 1
ATOM 985 C CA . ASP A 1 125 ? -1.937 18.765 -11.737 1.00 74.94 125 ASP A CA 1
ATOM 986 C C . ASP A 1 125 ? -0.762 17.875 -11.318 1.00 74.94 125 ASP A C 1
ATOM 988 O O . ASP A 1 125 ? 0.120 18.313 -10.583 1.00 74.94 125 ASP A O 1
ATOM 992 N N . VAL A 1 126 ? -0.740 16.628 -11.798 1.00 80.50 126 VAL A N 1
ATOM 993 C CA . VAL A 1 126 ? 0.283 15.634 -11.472 1.00 80.50 126 VAL A CA 1
ATOM 994 C C . VAL A 1 126 ? 0.822 15.017 -12.758 1.00 80.50 126 VAL A C 1
ATOM 996 O O . VAL A 1 126 ? 0.097 14.351 -13.500 1.00 80.50 126 VAL A O 1
ATOM 999 N N . ALA A 1 127 ? 2.109 15.241 -13.031 1.00 79.12 127 ALA A N 1
ATOM 1000 C CA . ALA A 1 127 ? 2.793 14.599 -14.147 1.00 79.12 127 ALA A CA 1
ATOM 1001 C C . ALA A 1 127 ? 2.807 13.075 -13.956 1.00 79.12 127 ALA A C 1
ATOM 1003 O O . ALA A 1 127 ? 2.893 12.586 -12.835 1.00 79.12 127 ALA A O 1
ATOM 1004 N N . ASP A 1 128 ? 2.702 12.323 -15.055 1.00 84.62 128 ASP A N 1
ATOM 1005 C CA . ASP A 1 128 ? 2.734 10.856 -15.026 1.00 84.62 128 ASP A CA 1
ATOM 1006 C C . ASP A 1 128 ? 1.713 10.218 -14.059 1.00 84.62 128 ASP A C 1
ATOM 1008 O O . ASP A 1 128 ? 1.923 9.110 -13.568 1.00 84.62 128 ASP A O 1
ATOM 1012 N N . GLN A 1 129 ? 0.567 10.880 -13.838 1.00 87.94 129 GLN A N 1
ATOM 1013 C CA . GLN A 1 129 ? -0.544 10.420 -12.992 1.00 87.94 129 GLN A CA 1
ATOM 1014 C C . GLN A 1 129 ? -0.867 8.910 -13.111 1.00 87.94 129 GLN A C 1
ATOM 1016 O O . GLN A 1 129 ? -1.077 8.269 -12.077 1.00 87.94 129 GLN A O 1
ATOM 1021 N N . PRO A 1 130 ? -0.861 8.285 -14.313 1.00 89.50 130 PRO A N 1
ATOM 1022 C CA . PRO A 1 130 ? -1.117 6.849 -14.447 1.00 89.50 130 PRO A CA 1
ATOM 1023 C C . PRO A 1 130 ? -0.064 5.933 -13.805 1.00 89.50 130 PRO A C 1
ATOM 1025 O O . PRO A 1 130 ? -0.337 4.749 -13.621 1.00 89.50 130 PRO A O 1
ATOM 1028 N N . LEU A 1 131 ? 1.130 6.447 -13.496 1.00 89.75 131 LEU A N 1
ATOM 1029 C CA . LEU A 1 131 ? 2.267 5.703 -12.943 1.00 89.75 131 LEU A CA 1
ATOM 1030 C C . LEU A 1 131 ? 2.383 5.843 -11.418 1.00 89.75 131 LEU A C 1
ATOM 1032 O O . LEU A 1 131 ? 3.092 5.062 -10.780 1.00 89.75 131 LEU A O 1
ATOM 1036 N N . VAL A 1 132 ? 1.688 6.820 -10.833 1.00 92.25 132 VAL A N 1
ATOM 1037 C CA . VAL A 1 132 ? 1.725 7.119 -9.399 1.00 92.25 132 VAL A CA 1
ATOM 1038 C C . VAL A 1 132 ? 1.060 5.991 -8.610 1.00 92.25 132 VAL A C 1
ATOM 1040 O O . VAL A 1 132 ? -0.095 5.630 -8.834 1.00 92.25 132 VAL A O 1
ATOM 1043 N N . GLN A 1 133 ? 1.801 5.439 -7.654 1.00 94.75 133 GLN A N 1
ATOM 1044 C CA . GLN A 1 133 ? 1.374 4.342 -6.783 1.00 94.75 133 GLN A CA 1
ATOM 1045 C C . GLN A 1 133 ? 1.235 4.771 -5.321 1.00 94.75 133 GLN A C 1
ATOM 1047 O O . GLN A 1 133 ? 0.530 4.098 -4.565 1.00 94.75 133 GLN A O 1
ATOM 1052 N N . GLN A 1 134 ? 1.858 5.884 -4.935 1.00 95.19 134 GLN A N 1
ATOM 1053 C CA . GLN A 1 134 ? 1.771 6.472 -3.605 1.00 95.19 134 GLN A CA 1
ATOM 1054 C C . GLN A 1 134 ? 1.462 7.962 -3.707 1.00 95.19 134 GLN A C 1
ATOM 1056 O O . GLN A 1 134 ? 2.110 8.680 -4.465 1.00 95.19 134 GLN A O 1
ATOM 1061 N N . LEU A 1 135 ? 0.499 8.429 -2.922 1.00 94.44 135 LEU A N 1
ATOM 1062 C CA . LEU A 1 135 ? 0.118 9.834 -2.898 1.00 94.44 135 LEU A CA 1
ATOM 1063 C C . LEU A 1 135 ? 0.053 10.355 -1.466 1.00 94.44 135 LEU A C 1
ATOM 1065 O O . LEU A 1 135 ? -0.658 9.806 -0.623 1.00 94.44 135 LEU A O 1
ATOM 1069 N N . TYR A 1 136 ? 0.767 11.446 -1.219 1.00 94.38 136 TYR A N 1
ATOM 1070 C CA . TYR A 1 136 ? 0.674 12.225 0.006 1.00 94.38 136 TYR A CA 1
ATOM 1071 C C . TYR A 1 136 ? -0.171 13.470 -0.247 1.00 94.38 136 TYR A C 1
ATOM 1073 O O . TYR A 1 136 ? 0.134 14.269 -1.130 1.00 94.38 136 TYR A O 1
ATOM 1081 N N . LEU A 1 137 ? -1.223 13.633 0.547 1.00 94.31 137 LEU A N 1
ATOM 1082 C CA . LEU A 1 137 ? -2.138 14.765 0.528 1.00 94.31 137 LEU A CA 1
ATOM 1083 C C . LEU A 1 137 ? -1.955 15.539 1.833 1.00 94.31 137 LEU A C 1
ATOM 1085 O O . LEU A 1 137 ? -2.394 15.086 2.886 1.00 94.31 137 LEU A O 1
ATOM 1089 N N . ASN A 1 138 ? -1.282 16.684 1.777 1.00 94.44 138 ASN A N 1
ATOM 1090 C CA . ASN A 1 138 ? -0.922 17.464 2.958 1.00 94.44 138 ASN A CA 1
ATOM 1091 C C . ASN A 1 138 ? -1.725 18.763 3.039 1.00 94.44 138 ASN A C 1
ATOM 1093 O O . ASN A 1 138 ? -1.884 19.459 2.036 1.00 94.44 138 ASN A O 1
ATOM 1097 N N . ASP A 1 139 ? -2.140 19.130 4.251 1.00 93.00 139 ASP A N 1
ATOM 1098 C CA . ASP A 1 139 ? -2.709 20.449 4.562 1.00 93.00 139 ASP A CA 1
ATOM 1099 C C . ASP A 1 139 ? -3.969 20.775 3.734 1.00 93.00 139 ASP A C 1
ATOM 1101 O O . ASP A 1 139 ? -4.188 21.909 3.298 1.00 93.00 139 ASP A O 1
ATOM 1105 N N . ALA A 1 140 ? -4.801 19.756 3.495 1.00 90.00 140 ALA A N 1
ATOM 1106 C CA . ALA A 1 140 ? -6.070 19.907 2.796 1.00 90.00 140 ALA A CA 1
ATOM 1107 C C . ALA A 1 140 ? -7.117 20.574 3.703 1.00 90.00 140 ALA A C 1
ATOM 1109 O O . ALA A 1 140 ? -7.298 20.180 4.853 1.00 90.00 140 ALA A O 1
ATOM 1110 N N . GLY A 1 141 ? -7.908 21.509 3.172 1.00 90.94 141 GLY A N 1
ATOM 1111 C CA . GLY A 1 141 ? -9.172 21.864 3.826 1.00 90.94 141 GLY A CA 1
ATOM 1112 C C . GLY A 1 141 ? -10.097 20.645 3.820 1.00 90.94 141 GLY A C 1
ATOM 1113 O O . GLY A 1 141 ? -10.361 20.035 4.855 1.00 90.94 141 GLY A O 1
ATOM 1114 N N . THR A 1 142 ? -10.488 20.225 2.618 1.00 92.38 142 THR A N 1
ATOM 1115 C CA . THR A 1 142 ? -11.207 18.970 2.384 1.00 92.38 142 THR A CA 1
ATOM 1116 C C . THR A 1 142 ? -10.397 18.082 1.446 1.00 92.38 142 THR A C 1
ATOM 1118 O O . THR A 1 142 ? -10.045 18.498 0.344 1.00 92.38 142 THR A O 1
ATOM 1121 N N . ALA A 1 143 ? -10.115 16.849 1.863 1.00 93.00 143 ALA A N 1
ATOM 1122 C CA . ALA A 1 143 ? -9.538 15.816 1.013 1.00 93.00 143 ALA A CA 1
ATOM 1123 C C . ALA A 1 143 ? -10.667 14.949 0.432 1.00 93.00 143 ALA A C 1
ATOM 1125 O O . ALA A 1 143 ? -11.153 14.028 1.089 1.00 93.00 143 ALA A O 1
ATOM 1126 N N . ASN A 1 144 ? -11.104 15.270 -0.787 1.00 92.12 144 ASN A N 1
ATOM 1127 C CA . ASN A 1 144 ? -12.098 14.477 -1.506 1.00 92.12 144 ASN A CA 1
ATOM 1128 C C . ASN A 1 144 ? -11.414 13.318 -2.240 1.00 92.12 144 ASN A C 1
ATOM 1130 O O . ASN A 1 144 ? -10.641 13.551 -3.159 1.00 92.12 144 ASN A O 1
ATOM 1134 N N . LEU A 1 145 ? -11.711 12.077 -1.868 1.00 92.94 145 LEU A N 1
ATOM 1135 C CA . LEU A 1 145 ? -11.117 10.878 -2.458 1.00 92.94 145 LEU A CA 1
ATOM 1136 C C . LEU A 1 145 ? -11.626 10.576 -3.874 1.00 92.94 145 LEU A C 1
ATOM 1138 O O . LEU A 1 145 ? -10.921 9.917 -4.637 1.00 92.94 145 LEU A O 1
ATOM 1142 N N . ASP A 1 146 ? -12.794 11.092 -4.267 1.00 91.12 146 ASP A N 1
ATOM 1143 C CA . ASP A 1 146 ? -13.371 10.822 -5.592 1.00 91.12 146 ASP A CA 1
ATOM 1144 C C . ASP A 1 146 ? -12.525 11.430 -6.727 1.00 91.12 146 ASP A C 1
ATOM 1146 O O . ASP A 1 146 ? -12.480 10.901 -7.840 1.00 91.12 146 ASP A O 1
ATOM 1150 N N . VAL A 1 147 ? -11.782 12.507 -6.442 1.00 88.69 147 VAL A N 1
ATOM 1151 C CA . VAL A 1 147 ? -10.870 13.142 -7.412 1.00 88.69 147 VAL A CA 1
ATOM 1152 C C . VAL A 1 147 ? -9.697 12.227 -7.785 1.00 88.69 147 VAL A C 1
ATOM 1154 O O . VAL A 1 147 ? -9.085 12.386 -8.840 1.00 88.69 147 VAL A O 1
ATOM 1157 N N . LEU A 1 148 ? -9.407 11.215 -6.958 1.00 91.75 148 LEU A N 1
ATOM 1158 C CA . LEU A 1 148 ? -8.298 10.289 -7.170 1.00 91.75 148 LEU A CA 1
ATOM 1159 C C . LEU A 1 148 ? -8.588 9.225 -8.242 1.00 91.75 148 LEU A C 1
ATOM 1161 O O . LEU A 1 148 ? -7.712 8.425 -8.560 1.00 91.75 148 LEU A O 1
ATOM 1165 N N . GLN A 1 149 ? -9.774 9.231 -8.860 1.00 89.81 149 GLN A N 1
ATOM 1166 C CA . GLN A 1 149 ? -10.125 8.329 -9.966 1.00 89.81 149 GLN A CA 1
ATOM 1167 C C . GLN A 1 149 ? -9.136 8.365 -11.150 1.00 89.81 149 GLN A C 1
ATOM 1169 O O . GLN A 1 149 ? -9.034 7.395 -11.897 1.00 89.81 149 GLN A O 1
ATOM 1174 N N . GLY A 1 150 ? -8.396 9.468 -11.323 1.00 88.06 150 GLY A N 1
ATOM 1175 C CA . GLY A 1 150 ? -7.366 9.607 -12.358 1.00 88.06 150 GLY A CA 1
ATOM 1176 C C . GLY A 1 150 ? -6.049 8.880 -12.058 1.00 88.06 150 GLY A C 1
ATOM 1177 O O . GLY A 1 150 ? -5.169 8.865 -12.912 1.00 88.06 150 GLY A O 1
ATOM 1178 N N . PHE A 1 151 ? -5.901 8.260 -10.882 1.00 92.00 151 PHE A N 1
ATOM 1179 C CA . PHE A 1 151 ? -4.690 7.560 -10.442 1.00 92.00 151 PHE A CA 1
ATOM 1180 C C . PHE A 1 151 ? -4.905 6.029 -10.448 1.00 92.00 151 PHE A C 1
ATOM 1182 O O . PHE A 1 151 ? -5.032 5.404 -9.392 1.00 92.00 151 PHE A O 1
ATOM 1189 N N . PRO A 1 152 ? -4.956 5.374 -11.624 1.00 91.44 152 PRO A N 1
ATOM 1190 C CA . PRO A 1 152 ? -5.318 3.958 -11.744 1.00 91.44 152 PRO A CA 1
ATOM 1191 C C . PRO A 1 152 ? -4.327 3.001 -11.067 1.00 91.44 152 PRO A C 1
ATOM 1193 O O . PRO A 1 152 ? -4.697 1.881 -10.708 1.00 91.44 152 PRO A O 1
ATOM 1196 N N . ALA A 1 153 ? -3.073 3.422 -10.888 1.00 93.31 153 ALA A N 1
ATOM 1197 C CA . ALA A 1 153 ? -2.032 2.623 -10.255 1.00 93.31 153 ALA A CA 1
ATOM 1198 C C . ALA A 1 153 ? -1.937 2.832 -8.733 1.00 93.31 153 ALA A C 1
ATOM 1200 O O . ALA A 1 153 ? -1.118 2.168 -8.097 1.00 93.31 153 ALA A O 1
ATOM 1201 N N . LEU A 1 154 ? -2.773 3.690 -8.133 1.00 95.38 154 LEU A N 1
ATOM 1202 C CA . LEU A 1 154 ? -2.654 4.092 -6.732 1.00 95.38 154 LEU A CA 1
ATOM 1203 C C . LEU A 1 154 ? -2.845 2.909 -5.773 1.00 95.38 154 LEU A C 1
ATOM 1205 O O . LEU A 1 154 ? -3.887 2.249 -5.751 1.00 95.38 154 LEU A O 1
ATOM 1209 N N . LYS A 1 155 ? -1.821 2.635 -4.962 1.00 96.25 155 LYS A N 1
ATOM 1210 C CA . LYS A 1 155 ? -1.796 1.552 -3.965 1.00 96.25 155 LYS A CA 1
ATOM 1211 C C . LYS A 1 155 ? -1.735 2.084 -2.537 1.00 96.25 155 LYS A C 1
ATOM 1213 O O . LYS A 1 155 ? -2.147 1.370 -1.619 1.00 96.25 155 LYS A O 1
ATOM 1218 N N . GLU A 1 156 ? -1.270 3.312 -2.347 1.00 97.25 156 GLU A N 1
ATOM 1219 C CA . GLU A 1 156 ? -1.134 3.937 -1.038 1.00 97.25 156 GLU A CA 1
ATOM 1220 C C . GLU A 1 156 ? -1.526 5.414 -1.066 1.00 97.25 156 GLU A C 1
ATOM 1222 O O . GLU A 1 156 ? -1.109 6.161 -1.948 1.00 97.25 156 GLU A O 1
ATOM 1227 N N . VAL A 1 157 ? -2.320 5.822 -0.077 1.00 97.12 157 VAL A N 1
ATOM 1228 C CA . VAL A 1 157 ? -2.692 7.220 0.149 1.00 97.12 157 VAL A CA 1
ATOM 1229 C C . VAL A 1 157 ? -2.437 7.575 1.606 1.00 97.12 157 VAL A C 1
ATOM 1231 O O . VAL A 1 157 ? -2.884 6.868 2.513 1.00 97.12 157 VAL A O 1
ATOM 1234 N N . SER A 1 158 ? -1.759 8.695 1.827 1.00 97.31 158 SER A N 1
ATOM 1235 C CA . SER A 1 158 ? -1.575 9.294 3.146 1.00 97.31 158 SER A CA 1
ATOM 1236 C C . SER A 1 158 ? -2.149 10.702 3.141 1.00 97.31 158 SER A C 1
ATOM 1238 O O . SER A 1 158 ? -1.672 11.566 2.409 1.00 97.31 158 SER A O 1
ATOM 1240 N N . ILE A 1 159 ? -3.171 10.928 3.958 1.00 96.38 159 ILE A N 1
ATOM 1241 C CA . ILE A 1 159 ? -3.787 12.235 4.168 1.00 96.38 159 ILE A CA 1
ATOM 1242 C C . ILE A 1 159 ? -3.265 12.777 5.488 1.00 96.38 159 ILE A C 1
ATOM 1244 O O . ILE A 1 159 ? -3.493 12.167 6.529 1.00 96.38 159 ILE A O 1
ATOM 1248 N N . ASN A 1 160 ? -2.588 13.920 5.439 1.00 96.00 160 ASN A N 1
ATOM 1249 C CA . ASN A 1 160 ? -1.969 14.543 6.597 1.00 96.00 160 ASN A CA 1
ATOM 1250 C C . ASN A 1 160 ? -2.560 15.930 6.835 1.00 96.00 160 ASN A C 1
ATOM 1252 O O . ASN A 1 160 ? -2.558 16.773 5.933 1.00 96.00 160 ASN A O 1
ATOM 1256 N N . ARG A 1 161 ? -2.988 16.189 8.075 1.00 95.00 161 ARG A N 1
ATOM 1257 C CA . ARG A 1 161 ? -3.496 17.494 8.525 1.00 95.00 161 ARG A CA 1
ATOM 1258 C C . ARG A 1 161 ? -4.658 18.013 7.670 1.00 95.00 161 ARG A C 1
ATOM 1260 O O . ARG A 1 161 ? -4.681 19.186 7.302 1.00 95.00 161 ARG A O 1
ATOM 1267 N N . ALA A 1 162 ? -5.616 17.145 7.345 1.00 95.00 162 ALA A N 1
ATOM 1268 C CA . ALA A 1 162 ? -6.840 17.572 6.670 1.00 95.00 162 ALA A CA 1
ATOM 1269 C C . ALA A 1 162 ? -7.906 18.045 7.673 1.00 95.00 162 ALA A C 1
ATOM 1271 O O . ALA A 1 162 ? -8.018 17.495 8.769 1.00 95.00 162 ALA A O 1
ATOM 1272 N N . ALA A 1 163 ? -8.751 19.019 7.322 1.00 94.81 163 ALA A N 1
ATOM 1273 C CA . ALA A 1 163 ? -9.904 19.318 8.181 1.00 94.81 163 ALA A CA 1
ATOM 1274 C C . ALA A 1 163 ? -10.975 18.221 8.053 1.00 94.81 163 ALA A C 1
ATOM 1276 O O . ALA A 1 163 ? -11.510 17.759 9.061 1.00 94.81 163 ALA A O 1
ATOM 1277 N N . ARG A 1 164 ? -11.239 17.760 6.823 1.00 95.00 164 ARG A N 1
ATOM 1278 C CA . ARG A 1 164 ? -12.229 16.717 6.520 1.00 95.00 164 ARG A CA 1
ATOM 1279 C C . ARG A 1 164 ? -11.779 15.807 5.374 1.00 95.00 164 ARG A C 1
ATOM 1281 O O . ARG A 1 164 ? -11.178 16.282 4.415 1.00 95.00 164 ARG A O 1
ATOM 1288 N N . VAL A 1 165 ? -12.142 14.527 5.436 1.00 95.50 165 VAL A N 1
ATOM 1289 C CA . VAL A 1 165 ? -12.068 13.568 4.322 1.00 95.50 165 VAL A CA 1
ATOM 1290 C C . VAL A 1 165 ? -13.472 13.230 3.828 1.00 95.50 165 VAL A C 1
ATOM 1292 O O . VAL A 1 165 ? -14.363 12.938 4.627 1.00 95.50 165 VAL A O 1
ATOM 1295 N N . THR A 1 166 ? -13.667 13.265 2.512 1.00 94.06 166 THR A N 1
ATOM 1296 C CA . THR A 1 166 ? -14.928 12.922 1.835 1.00 94.06 166 THR A CA 1
ATOM 1297 C C . THR A 1 166 ? -14.673 11.994 0.647 1.00 94.06 166 THR A C 1
ATOM 1299 O O . THR A 1 166 ? -13.526 11.777 0.261 1.00 94.06 166 THR A O 1
ATOM 1302 N N . GLY A 1 167 ? -15.739 11.461 0.049 1.00 92.75 167 GLY A N 1
ATOM 1303 C CA . GLY A 1 167 ? -15.645 10.577 -1.115 1.00 92.75 167 GLY A CA 1
ATOM 1304 C C . GLY A 1 167 ? -15.397 9.114 -0.745 1.00 92.75 167 GLY A C 1
ATOM 1305 O O . GLY A 1 167 ? -15.040 8.780 0.387 1.00 92.75 167 GLY A O 1
ATOM 1306 N N . GLY A 1 168 ? -15.641 8.230 -1.708 1.00 93.50 168 GLY A N 1
ATOM 1307 C CA . GLY A 1 168 ? -15.563 6.784 -1.519 1.00 93.50 168 GLY A CA 1
ATOM 1308 C C . GLY A 1 168 ? -14.286 6.169 -2.086 1.00 93.50 168 GLY A C 1
ATOM 1309 O O . GLY A 1 168 ? -13.563 6.765 -2.877 1.00 93.50 168 GLY A O 1
ATOM 1310 N N . LEU A 1 169 ? -14.029 4.910 -1.728 1.00 96.12 169 LEU A N 1
ATOM 1311 C CA . LEU A 1 169 ? -12.873 4.157 -2.242 1.00 96.12 169 LEU A CA 1
ATOM 1312 C C . LEU A 1 169 ? -13.209 3.256 -3.440 1.00 96.12 169 LEU A C 1
ATOM 1314 O O . LEU A 1 169 ? -12.332 2.577 -3.969 1.00 96.12 169 LEU A O 1
ATOM 1318 N N . ALA A 1 170 ? -14.468 3.218 -3.884 1.00 94.06 170 ALA A N 1
ATOM 1319 C CA . ALA A 1 170 ? -14.933 2.281 -4.913 1.00 94.06 170 ALA A CA 1
ATOM 1320 C C . ALA A 1 170 ? -14.177 2.409 -6.251 1.00 94.06 170 ALA A C 1
ATOM 1322 O O . ALA A 1 170 ? -13.989 1.412 -6.950 1.00 94.06 170 ALA A O 1
ATOM 1323 N N . HIS A 1 171 ? -13.707 3.614 -6.583 1.00 93.00 171 HIS A N 1
ATOM 1324 C CA . HIS A 1 171 ? -12.952 3.909 -7.804 1.00 93.00 171 HIS A CA 1
ATOM 1325 C C . HIS A 1 171 ? -11.445 3.620 -7.690 1.00 93.00 171 HIS A C 1
ATOM 1327 O O . HIS A 1 171 ? -10.724 3.770 -8.672 1.00 93.00 171 HIS A O 1
ATOM 1333 N N . LEU A 1 172 ? -10.967 3.165 -6.525 1.00 95.56 172 LEU A N 1
ATOM 1334 C CA . LEU A 1 172 ? -9.551 2.913 -6.235 1.00 95.56 172 LEU A CA 1
ATOM 1335 C C . LEU A 1 172 ? -9.269 1.423 -5.951 1.00 95.56 172 LEU A C 1
ATOM 1337 O O . LEU A 1 172 ? -8.698 1.083 -4.916 1.00 95.56 172 LEU A O 1
ATOM 1341 N N . PRO A 1 173 ? -9.603 0.487 -6.861 1.00 94.88 173 PRO A N 1
ATOM 1342 C CA . PRO A 1 173 ? -9.549 -0.956 -6.583 1.00 94.88 173 PRO A CA 1
ATOM 1343 C C . PRO A 1 173 ? -8.134 -1.489 -6.275 1.00 94.88 173 PRO A C 1
ATOM 1345 O O . PRO A 1 173 ? -7.967 -2.554 -5.659 1.00 94.88 173 PRO A O 1
ATOM 1348 N N . ALA A 1 174 ? -7.098 -0.766 -6.710 1.00 95.00 174 ALA A N 1
ATOM 1349 C CA . ALA A 1 174 ? -5.702 -1.089 -6.448 1.00 95.00 174 ALA A CA 1
ATOM 1350 C C . ALA A 1 174 ? -5.229 -0.657 -5.049 1.00 95.00 174 ALA A C 1
ATOM 1352 O O . ALA A 1 174 ? -4.240 -1.223 -4.572 1.00 95.00 174 ALA A O 1
ATOM 1353 N N . LEU A 1 175 ? -5.951 0.239 -4.363 1.00 97.62 175 LEU A N 1
ATOM 1354 C CA . LEU A 1 175 ? -5.56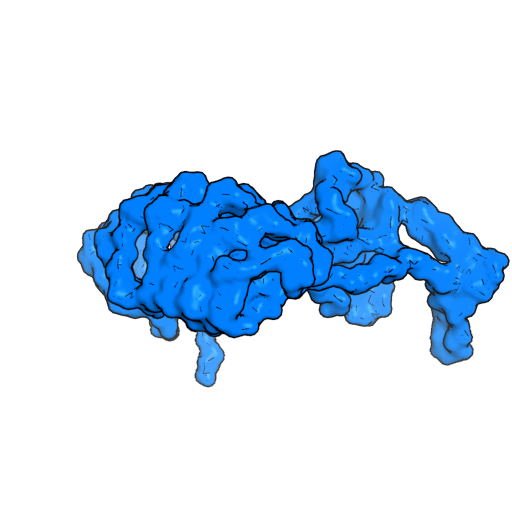6 0.800 -3.070 1.00 97.62 175 LEU A CA 1
ATOM 1355 C C . LEU A 1 175 ? -5.459 -0.299 -2.002 1.00 97.62 175 LEU A C 1
ATOM 1357 O O . LEU A 1 175 ? -6.324 -1.174 -1.870 1.00 97.62 175 LEU A O 1
ATOM 1361 N N . LYS A 1 176 ? -4.353 -0.287 -1.255 1.00 97.38 176 LYS A N 1
ATOM 1362 C CA . LYS A 1 176 ? -4.025 -1.265 -0.206 1.00 97.38 176 LYS A CA 1
ATOM 1363 C C . LYS A 1 176 ? -3.801 -0.626 1.148 1.00 97.38 176 LYS A C 1
ATOM 1365 O O . LYS A 1 176 ? -4.145 -1.264 2.142 1.00 97.38 176 LYS A O 1
ATOM 1370 N N . ALA A 1 177 ? -3.257 0.581 1.189 1.00 98.06 177 ALA A N 1
ATOM 1371 C CA . ALA A 1 177 ? -3.007 1.302 2.423 1.00 98.06 177 ALA A CA 1
ATOM 1372 C C . ALA A 1 177 ? -3.630 2.695 2.358 1.00 98.06 177 ALA A C 1
ATOM 1374 O O . ALA A 1 177 ? -3.460 3.408 1.370 1.00 98.06 177 ALA A O 1
ATOM 1375 N N . LEU A 1 178 ? -4.344 3.054 3.419 1.00 98.31 178 LEU A N 1
ATOM 1376 C CA . LEU A 1 178 ? -4.871 4.392 3.635 1.00 98.31 178 LEU A CA 1
ATOM 1377 C C . LEU A 1 178 ? -4.465 4.851 5.039 1.00 98.31 178 LEU A C 1
ATOM 1379 O O . LEU A 1 178 ? -4.725 4.142 6.011 1.00 98.31 178 LEU A O 1
ATOM 1383 N N . SER A 1 179 ? -3.833 6.015 5.137 1.00 98.06 179 SER A N 1
ATOM 1384 C CA . SER A 1 179 ? -3.587 6.705 6.405 1.00 98.06 179 SER A CA 1
ATOM 1385 C C . SER A 1 179 ? -4.362 8.017 6.399 1.00 98.06 179 SER A C 1
ATOM 1387 O O . SER A 1 179 ? -4.284 8.769 5.426 1.00 98.06 179 SER A O 1
ATOM 1389 N N . VAL A 1 180 ? -5.153 8.253 7.443 1.00 97.88 180 VAL A N 1
ATOM 1390 C CA . VAL A 1 180 ? -5.994 9.442 7.591 1.00 97.88 180 VAL A CA 1
ATOM 1391 C C . VAL A 1 180 ? -5.651 10.146 8.892 1.00 97.88 180 VAL A C 1
ATOM 1393 O O . VAL A 1 180 ? -6.021 9.688 9.971 1.00 97.88 180 VAL A O 1
ATOM 1396 N N . GLU A 1 181 ? -4.997 11.294 8.775 1.00 97.44 181 GLU A N 1
ATOM 1397 C CA . GLU A 1 181 ? -4.887 12.297 9.825 1.00 97.44 181 GLU A CA 1
ATOM 1398 C C . GLU A 1 181 ? -5.776 13.488 9.452 1.00 97.44 181 GLU A C 1
ATOM 1400 O O . GLU A 1 181 ? -5.397 14.354 8.654 1.00 97.44 181 GLU A O 1
ATOM 1405 N N . ALA A 1 182 ? -6.993 13.497 9.998 1.00 96.94 182 ALA A N 1
ATOM 1406 C CA . ALA A 1 182 ? -7.990 14.517 9.707 1.00 96.94 182 ALA A CA 1
ATOM 1407 C C . ALA A 1 182 ? -8.902 14.788 10.905 1.00 96.94 182 ALA A C 1
ATOM 1409 O O . ALA A 1 182 ? -9.040 13.933 11.771 1.00 96.94 182 ALA A O 1
ATOM 1410 N N . GLY A 1 183 ? -9.562 15.947 10.933 1.00 97.75 183 GLY A N 1
ATOM 1411 C CA . GLY A 1 183 ? -10.562 16.252 11.961 1.00 97.75 183 GLY A CA 1
ATOM 1412 C C . GLY A 1 183 ? -11.854 15.439 11.817 1.00 97.75 183 GLY A C 1
ATOM 1413 O O . GLY A 1 183 ? -12.463 15.066 12.817 1.00 97.75 183 GLY A O 1
ATOM 1414 N N . GLU A 1 184 ? -12.272 15.145 10.586 1.00 96.94 184 GLU A N 1
ATOM 1415 C CA . GLU A 1 184 ? -13.491 14.387 10.282 1.00 96.94 184 GLU A CA 1
ATOM 1416 C C . GLU A 1 184 ? -13.277 13.443 9.092 1.00 96.94 184 GLU A C 1
ATOM 1418 O O . GLU A 1 184 ? -12.632 13.818 8.111 1.00 96.94 184 GLU A O 1
ATOM 1423 N N . ALA A 1 185 ? -13.856 12.241 9.143 1.00 97.06 185 ALA A N 1
ATOM 1424 C CA . ALA A 1 185 ? -13.872 11.301 8.023 1.00 97.06 185 ALA A CA 1
ATOM 1425 C C . ALA A 1 185 ? -15.116 10.402 8.066 1.00 97.06 185 ALA A C 1
ATOM 1427 O O . ALA A 1 185 ? -15.414 9.785 9.092 1.00 97.06 185 ALA A O 1
ATOM 1428 N N . ASP A 1 186 ? -15.811 10.282 6.934 1.00 94.69 186 ASP A N 1
ATOM 1429 C CA . ASP A 1 186 ? -16.918 9.336 6.779 1.00 94.69 186 ASP A CA 1
ATOM 1430 C C . ASP A 1 186 ? -16.388 7.942 6.409 1.00 94.69 186 ASP A C 1
ATOM 1432 O O . ASP A 1 186 ? -16.082 7.653 5.253 1.00 94.69 186 ASP A O 1
ATOM 1436 N N . LEU A 1 187 ? -16.263 7.066 7.408 1.00 96.00 187 LEU A N 1
ATOM 1437 C CA . LEU A 1 187 ? -15.784 5.697 7.202 1.00 96.00 187 LEU A CA 1
ATOM 1438 C C . LEU A 1 187 ? -16.819 4.786 6.529 1.00 96.00 187 LEU A C 1
ATOM 1440 O O . LEU A 1 187 ? -16.432 3.751 5.981 1.00 96.00 187 LEU A O 1
ATOM 1444 N N . ASP A 1 188 ? -18.107 5.143 6.533 1.00 96.00 188 ASP A N 1
ATOM 1445 C CA . ASP A 1 188 ? -19.131 4.349 5.846 1.00 96.00 188 ASP A CA 1
ATOM 1446 C C . ASP A 1 188 ? -18.949 4.436 4.323 1.00 96.00 188 ASP A C 1
ATOM 1448 O O . ASP A 1 188 ? -19.190 3.459 3.609 1.00 96.00 188 ASP A O 1
ATOM 1452 N N . ALA A 1 189 ? -18.391 5.544 3.823 1.00 96.25 189 ALA A N 1
ATOM 1453 C CA . ALA A 1 189 ? -17.981 5.693 2.426 1.00 96.25 189 ALA A CA 1
ATOM 1454 C C . ALA A 1 189 ? -16.870 4.706 2.001 1.00 96.25 189 ALA A C 1
ATOM 1456 O O . ALA A 1 189 ? -16.627 4.505 0.806 1.00 96.25 189 ALA A O 1
ATOM 1457 N N . PHE A 1 190 ? -16.188 4.061 2.957 1.00 96.88 190 PHE A N 1
ATOM 1458 C CA . PHE A 1 190 ? -15.139 3.072 2.687 1.00 96.88 190 PHE A CA 1
ATOM 1459 C C . PHE A 1 190 ? -15.671 1.632 2.692 1.00 96.88 190 PHE A C 1
ATOM 1461 O O . PHE A 1 190 ? -14.930 0.700 2.357 1.00 96.88 190 PHE A O 1
ATOM 1468 N N . ALA A 1 191 ? -16.941 1.427 3.055 1.00 96.81 191 ALA A N 1
ATOM 1469 C CA . ALA A 1 191 ? -17.545 0.110 3.192 1.00 96.81 191 ALA A CA 1
ATOM 1470 C C . ALA A 1 191 ? -17.388 -0.750 1.924 1.00 96.81 191 ALA A C 1
ATOM 1472 O O . ALA A 1 191 ? -17.548 -0.302 0.790 1.00 96.81 191 ALA A O 1
ATOM 1473 N N . GLY A 1 192 ? -17.060 -2.027 2.119 1.00 96.81 192 GLY A N 1
ATOM 1474 C CA . GLY A 1 192 ? -16.825 -2.998 1.050 1.00 96.81 192 GLY A CA 1
ATOM 1475 C C . GLY A 1 192 ? -15.441 -2.913 0.399 1.00 96.81 192 GLY A C 1
ATOM 1476 O O . GLY A 1 192 ? -15.054 -3.848 -0.309 1.00 96.81 192 GLY A O 1
ATOM 1477 N N . HIS A 1 193 ? -14.657 -1.860 0.656 1.00 97.88 193 HIS A N 1
ATOM 1478 C CA . HIS A 1 193 ? -13.337 -1.725 0.054 1.00 97.88 193 HIS A CA 1
ATOM 1479 C C . HIS A 1 193 ? -12.331 -2.746 0.610 1.00 97.88 193 HIS A C 1
ATOM 1481 O O . HIS A 1 193 ? -12.312 -3.090 1.794 1.00 97.88 193 HIS A O 1
ATOM 1487 N N . ARG A 1 194 ? -11.428 -3.226 -0.250 1.00 96.38 194 ARG A N 1
ATOM 1488 C CA . ARG A 1 194 ? -10.431 -4.254 0.091 1.00 96.38 194 ARG A CA 1
ATOM 1489 C C . ARG A 1 194 ? -9.103 -3.650 0.551 1.00 96.38 194 ARG A C 1
ATOM 1491 O O . ARG A 1 194 ? -8.042 -4.061 0.072 1.00 96.38 194 ARG A O 1
ATOM 1498 N N . LEU A 1 195 ? -9.169 -2.686 1.474 1.00 97.31 195 LEU A N 1
ATOM 1499 C CA . LEU A 1 195 ? -7.975 -2.169 2.147 1.00 97.31 195 LEU A CA 1
ATOM 1500 C C . LEU A 1 195 ? -7.292 -3.299 2.918 1.00 97.31 195 LEU A C 1
ATOM 1502 O O . LEU A 1 195 ? -7.954 -4.111 3.561 1.00 97.31 195 LEU A O 1
ATOM 1506 N N . TRP A 1 196 ? -5.965 -3.336 2.848 1.00 96.50 196 TRP A N 1
ATOM 1507 C CA . TRP A 1 196 ? -5.134 -4.236 3.641 1.00 96.50 196 TRP A CA 1
ATOM 1508 C C . TRP A 1 196 ? -4.658 -3.544 4.927 1.00 96.50 196 TRP A C 1
ATOM 1510 O O . TRP A 1 196 ? -4.604 -4.187 5.978 1.00 96.50 196 TRP A O 1
ATOM 1520 N N . ARG A 1 197 ? -4.389 -2.233 4.861 1.00 97.75 197 ARG A N 1
ATOM 1521 C CA . ARG A 1 197 ? -3.991 -1.384 5.988 1.00 97.75 197 ARG A CA 1
ATOM 1522 C C . ARG A 1 197 ? -4.837 -0.120 6.072 1.00 97.75 197 ARG A C 1
ATOM 1524 O O . ARG A 1 197 ? -5.070 0.530 5.054 1.00 97.75 197 ARG A O 1
ATOM 1531 N N . LEU A 1 198 ? -5.233 0.219 7.293 1.00 98.06 198 LEU A N 1
ATOM 1532 C CA . LEU A 1 198 ? -5.878 1.478 7.643 1.00 98.06 198 LEU A CA 1
ATOM 1533 C C . LEU A 1 198 ? -5.224 2.051 8.900 1.00 98.06 198 LEU A C 1
ATOM 1535 O O . LEU A 1 198 ? -5.030 1.331 9.879 1.00 98.06 198 LEU A O 1
ATOM 1539 N N . GLU A 1 199 ? -4.921 3.337 8.872 1.00 97.75 199 GLU A N 1
ATOM 1540 C CA . GLU A 1 199 ? -4.460 4.106 10.023 1.00 97.75 199 GLU A CA 1
ATOM 1541 C C . GLU A 1 199 ? -5.336 5.348 10.172 1.00 97.75 199 GLU A C 1
ATOM 1543 O O . GLU A 1 199 ? -5.581 6.050 9.191 1.00 97.75 199 GLU A O 1
ATOM 1548 N N . LEU A 1 200 ? -5.827 5.594 11.387 1.00 97.94 200 LEU A N 1
ATOM 1549 C CA . LEU A 1 200 ? -6.699 6.718 11.713 1.00 97.94 200 LEU A CA 1
ATOM 1550 C C . LEU A 1 200 ? -6.096 7.537 12.856 1.00 97.94 200 LEU A C 1
ATOM 1552 O O . LEU A 1 200 ? -5.746 6.993 13.907 1.00 97.94 200 LEU A O 1
ATOM 1556 N N . LYS A 1 201 ? -6.018 8.853 12.662 1.00 95.69 201 LYS A N 1
ATOM 1557 C CA . LYS A 1 201 ? -5.433 9.816 13.597 1.00 95.69 201 LYS A CA 1
ATOM 1558 C C . LYS A 1 201 ? -6.260 11.104 13.635 1.00 95.69 201 LYS A C 1
ATOM 1560 O O . LYS A 1 201 ? -6.718 11.576 12.600 1.00 95.69 201 LYS A O 1
ATOM 1565 N N . VAL A 1 202 ? -6.392 11.701 14.823 1.00 95.00 202 VAL A N 1
ATOM 1566 C CA . VAL A 1 202 ? -6.895 13.080 15.025 1.00 95.00 202 VAL A CA 1
ATOM 1567 C C . VAL A 1 202 ? -8.388 13.285 14.684 1.00 95.00 202 VAL A C 1
ATOM 1569 O O . VAL A 1 202 ? -8.874 14.412 14.684 1.00 95.00 202 VAL A O 1
ATOM 1572 N N . LEU A 1 203 ? -9.161 12.210 14.488 1.00 97.38 203 LEU A N 1
ATOM 1573 C CA . LEU A 1 203 ? -10.611 12.322 14.296 1.00 97.38 203 LEU A CA 1
ATOM 1574 C C . LEU A 1 203 ? -11.287 12.887 15.555 1.00 97.38 203 LEU A C 1
ATOM 1576 O O . LEU A 1 203 ? -11.139 12.350 16.653 1.00 97.38 203 LEU A O 1
ATOM 1580 N N . ASN A 1 204 ? -12.091 13.934 15.373 1.00 96.88 204 ASN A N 1
ATOM 1581 C CA . ASN A 1 204 ? -12.829 14.635 16.430 1.00 96.88 204 ASN A CA 1
ATOM 1582 C C . ASN A 1 204 ? -14.180 13.973 16.759 1.00 96.88 204 ASN A C 1
ATOM 1584 O O . ASN A 1 204 ? -15.042 14.582 17.394 1.00 96.88 204 ASN A O 1
ATOM 1588 N N . HIS A 1 205 ? -14.388 12.741 16.299 1.00 96.62 205 HIS A N 1
ATOM 1589 C CA . HIS A 1 205 ? -15.591 11.957 16.539 1.00 96.62 205 HIS A CA 1
ATOM 1590 C C . HIS A 1 205 ? -15.231 10.486 16.776 1.00 96.62 205 HIS A C 1
ATOM 1592 O O . HIS A 1 205 ? -14.222 10.001 16.255 1.00 96.62 205 HIS A O 1
ATOM 1598 N N . PRO A 1 206 ? -16.061 9.745 17.530 1.00 96.25 206 PRO A N 1
ATOM 1599 C CA . PRO A 1 206 ? -15.834 8.328 17.746 1.00 96.25 206 PRO A CA 1
ATOM 1600 C C . PRO A 1 206 ? -15.971 7.527 16.446 1.00 96.25 206 PRO A C 1
ATOM 1602 O O . PRO A 1 206 ? -16.836 7.791 15.607 1.00 96.25 206 PRO A O 1
ATOM 1605 N N . VAL A 1 207 ? -15.143 6.493 16.322 1.00 96.94 207 VAL A N 1
ATOM 1606 C CA . VAL A 1 207 ? -15.197 5.476 15.267 1.00 96.94 207 VAL A CA 1
ATOM 1607 C C . VAL A 1 207 ? -15.769 4.192 15.851 1.00 96.94 207 VAL A C 1
ATOM 1609 O O . VAL A 1 207 ? -15.290 3.702 16.869 1.00 96.94 207 VAL A O 1
ATOM 1612 N N . GLY A 1 208 ? -16.801 3.618 15.241 1.00 96.31 208 GLY A N 1
ATOM 1613 C CA . GLY A 1 208 ? -17.324 2.329 15.690 1.00 96.31 208 GLY A CA 1
ATOM 1614 C C . GLY A 1 208 ? -16.612 1.151 15.032 1.00 96.31 208 GLY A C 1
ATOM 1615 O O . GLY A 1 208 ? -16.240 1.181 13.857 1.00 96.31 208 GLY A O 1
ATOM 1616 N N . VAL A 1 209 ? -16.475 0.052 15.778 1.00 95.81 209 VAL A N 1
ATOM 1617 C CA . VAL A 1 209 ? -15.948 -1.208 15.224 1.00 95.81 209 VAL A CA 1
ATOM 1618 C C . VAL A 1 209 ? -16.816 -1.748 14.077 1.00 95.81 209 VAL A C 1
ATOM 1620 O O . VAL A 1 209 ? -16.297 -2.428 13.196 1.00 95.81 209 VAL A O 1
ATOM 1623 N N . ALA A 1 210 ? -18.109 -1.410 14.026 1.00 95.19 210 ALA A N 1
ATOM 1624 C CA . ALA A 1 210 ? -18.994 -1.802 12.928 1.00 95.19 210 ALA A CA 1
ATOM 1625 C C . ALA A 1 210 ? -18.570 -1.190 11.579 1.00 95.19 210 ALA A C 1
ATOM 1627 O O . ALA A 1 210 ? -18.528 -1.912 10.583 1.00 95.19 210 ALA A O 1
ATOM 1628 N N . GLN A 1 211 ? -18.184 0.092 11.555 1.00 96.31 211 GLN A N 1
ATOM 1629 C CA . GLN A 1 211 ? -17.649 0.749 10.357 1.00 96.31 211 GLN A CA 1
ATOM 1630 C C . GLN A 1 211 ? -16.337 0.092 9.912 1.00 96.31 211 GLN A C 1
ATOM 1632 O O . GLN A 1 211 ? -16.146 -0.214 8.738 1.00 96.31 211 GLN A O 1
ATOM 1637 N N . LEU A 1 212 ? -15.454 -0.231 10.863 1.00 97.00 212 LEU A N 1
ATOM 1638 C CA . LEU A 1 212 ? -14.201 -0.939 10.577 1.00 97.00 212 LEU A CA 1
ATOM 1639 C C . LEU A 1 212 ? -14.447 -2.363 10.046 1.00 97.00 212 LEU A C 1
ATOM 1641 O O . LEU A 1 212 ? -13.729 -2.835 9.166 1.00 97.00 212 LEU A O 1
ATOM 1645 N N . ALA A 1 213 ? -15.483 -3.047 10.541 1.00 95.56 213 ALA A N 1
ATOM 1646 C CA . ALA A 1 213 ? -15.877 -4.380 10.087 1.00 95.56 213 ALA A CA 1
ATOM 1647 C C . ALA A 1 213 ? -16.452 -4.388 8.664 1.00 95.56 213 ALA A C 1
ATOM 1649 O O . ALA A 1 213 ? -16.443 -5.436 8.012 1.00 95.56 213 ALA A O 1
ATOM 1650 N N . ALA A 1 214 ? -16.888 -3.232 8.154 1.00 96.44 214 ALA A N 1
ATOM 1651 C CA . ALA A 1 214 ? -17.297 -3.072 6.765 1.00 96.44 214 ALA A CA 1
ATOM 1652 C C . ALA A 1 214 ? -16.115 -3.129 5.775 1.00 96.44 214 ALA A C 1
ATOM 1654 O O . ALA A 1 214 ? -16.351 -3.172 4.570 1.00 96.44 214 ALA A O 1
ATOM 1655 N N . LEU A 1 215 ? -14.861 -3.185 6.248 1.00 97.12 215 LEU A N 1
ATOM 1656 C CA . LEU A 1 215 ? -13.651 -3.367 5.437 1.00 97.12 215 LEU A CA 1
ATOM 1657 C C . LEU A 1 215 ? -13.211 -4.846 5.443 1.00 97.12 215 LEU A C 1
ATOM 1659 O O . LEU A 1 215 ? -12.417 -5.270 6.290 1.00 97.12 215 LEU A O 1
ATOM 1663 N N . PRO A 1 216 ? -13.679 -5.679 4.492 1.00 95.75 216 PRO A N 1
ATOM 1664 C CA . PRO A 1 216 ? -13.596 -7.137 4.598 1.00 95.75 216 PRO A CA 1
ATOM 1665 C C . PRO A 1 216 ? -12.182 -7.717 4.482 1.00 95.75 216 PRO A C 1
ATOM 1667 O O . PRO A 1 216 ? -11.999 -8.903 4.728 1.00 95.75 216 PRO A O 1
ATOM 1670 N N . SER A 1 217 ? -11.186 -6.941 4.045 1.00 95.88 217 SER A N 1
ATOM 1671 C CA . SER A 1 217 ? -9.809 -7.421 3.820 1.00 95.88 217 SER A CA 1
ATOM 1672 C C . SER A 1 217 ? -8.781 -6.807 4.773 1.00 95.88 217 SER A C 1
ATOM 1674 O O . SER A 1 217 ? -7.585 -6.998 4.557 1.00 95.88 217 SER A O 1
ATOM 1676 N N . LEU A 1 218 ? -9.227 -6.096 5.814 1.00 96.56 218 LEU A N 1
ATOM 1677 C CA . LEU A 1 218 ? -8.339 -5.356 6.700 1.00 96.56 218 LEU A CA 1
ATOM 1678 C C . LEU A 1 218 ? -7.468 -6.300 7.544 1.00 96.56 218 LEU A C 1
ATOM 1680 O O . LEU A 1 218 ? -7.975 -7.137 8.294 1.00 96.56 218 LEU A O 1
ATOM 1684 N N . VAL A 1 219 ? -6.147 -6.167 7.406 1.00 96.25 219 VAL A N 1
ATOM 1685 C CA . VAL A 1 219 ? -5.133 -6.991 8.089 1.00 96.25 219 VAL A CA 1
ATOM 1686 C C . VAL A 1 219 ? -4.358 -6.177 9.118 1.00 96.25 219 VAL A C 1
ATOM 1688 O O . VAL A 1 219 ? -4.019 -6.708 10.180 1.00 96.25 219 VAL A O 1
ATOM 1691 N N . HIS A 1 220 ? -4.088 -4.911 8.810 1.00 96.75 220 HIS A N 1
ATOM 1692 C CA . HIS A 1 220 ? -3.403 -3.970 9.684 1.00 96.75 220 HIS A CA 1
ATOM 1693 C C . HIS A 1 220 ? -4.333 -2.797 9.996 1.00 96.75 220 HIS A C 1
ATOM 1695 O O . HIS A 1 220 ? -4.816 -2.135 9.079 1.00 96.75 220 HIS A O 1
ATOM 1701 N N . LEU A 1 221 ? -4.567 -2.534 11.276 1.00 97.00 221 LEU A N 1
ATOM 1702 C CA . LEU A 1 221 ? -5.362 -1.402 11.736 1.00 97.00 221 LEU A CA 1
ATOM 1703 C C . LEU A 1 221 ? -4.583 -0.642 12.804 1.00 97.00 221 LEU A C 1
ATOM 1705 O O . LEU A 1 221 ? -4.186 -1.251 13.789 1.00 97.00 221 LEU A O 1
ATOM 1709 N N . ASP A 1 222 ? -4.420 0.664 12.646 1.00 96.62 222 ASP A N 1
ATOM 1710 C CA . ASP A 1 222 ? -3.973 1.549 13.720 1.00 96.62 222 ASP A CA 1
ATOM 1711 C C . ASP A 1 222 ? -5.071 2.572 14.027 1.00 96.62 222 ASP A C 1
ATOM 1713 O O . ASP A 1 222 ? -5.536 3.291 13.143 1.00 96.62 222 ASP A O 1
ATOM 1717 N N . VAL A 1 223 ? -5.520 2.583 15.281 1.00 96.56 223 VAL A N 1
ATOM 1718 C CA . VAL A 1 223 ? -6.540 3.501 15.812 1.00 96.56 223 VAL A CA 1
ATOM 1719 C C . VAL A 1 223 ? -6.044 4.209 17.069 1.00 96.56 223 VAL A C 1
ATOM 1721 O O . VAL A 1 223 ? -6.843 4.750 17.832 1.00 96.56 223 VAL A O 1
ATOM 1724 N N . SER A 1 224 ? -4.731 4.193 17.316 1.00 94.69 224 SER A N 1
ATOM 1725 C CA . SER A 1 224 ? -4.129 4.763 18.524 1.00 94.69 224 SER A CA 1
ATOM 1726 C C . SER A 1 224 ? -4.471 6.243 18.711 1.00 94.69 224 SER A C 1
ATOM 1728 O O . SER A 1 224 ? -4.702 6.688 19.834 1.00 94.69 224 SER A O 1
ATOM 1730 N N . GLY A 1 225 ? -4.599 6.982 17.608 1.00 93.00 225 GLY A N 1
ATOM 1731 C CA . GLY A 1 225 ? -4.886 8.412 17.602 1.00 93.00 225 GLY A CA 1
ATOM 1732 C C . GLY A 1 225 ? -6.367 8.801 17.575 1.00 93.00 225 GLY A C 1
ATOM 1733 O O . GLY A 1 225 ? -6.639 9.976 17.327 1.00 93.00 225 GLY A O 1
ATOM 1734 N N . VAL A 1 226 ? -7.316 7.870 17.754 1.00 96.56 226 VAL A N 1
ATOM 1735 C CA . VAL A 1 226 ? -8.766 8.158 17.667 1.00 96.56 226 VAL A CA 1
ATOM 1736 C C . VAL A 1 226 ? -9.581 7.477 18.765 1.00 96.56 226 VAL A C 1
ATOM 1738 O O . VAL A 1 226 ? -9.183 6.462 19.332 1.00 96.56 226 VAL A O 1
ATOM 1741 N N . GLU A 1 227 ? -10.761 8.012 19.072 1.00 95.75 227 GLU A N 1
ATOM 1742 C CA . GLU A 1 227 ? -11.705 7.342 19.969 1.00 95.75 227 GLU A CA 1
ATOM 1743 C C . GLU A 1 227 ? -12.417 6.197 19.233 1.00 95.75 227 GLU A C 1
ATOM 1745 O O . GLU A 1 227 ? -12.967 6.395 18.150 1.00 95.75 227 GLU A O 1
ATOM 1750 N N . VAL A 1 228 ? -12.433 4.996 19.826 1.00 96.25 228 VAL A N 1
ATOM 1751 C CA . VAL A 1 228 ? -13.100 3.821 19.245 1.00 96.25 228 VAL A CA 1
ATOM 1752 C C . VAL A 1 228 ? -14.200 3.314 20.165 1.00 96.25 228 VAL A C 1
ATOM 1754 O O . VAL A 1 228 ? -13.946 2.925 21.305 1.00 96.25 228 VAL A O 1
ATOM 1757 N N . THR A 1 229 ? -15.421 3.251 19.641 1.00 95.56 229 THR A N 1
ATOM 1758 C CA . THR A 1 229 ? -16.582 2.680 20.328 1.00 95.56 229 THR A CA 1
ATOM 1759 C C . THR A 1 229 ? -16.737 1.199 19.991 1.00 95.56 229 THR A C 1
ATOM 1761 O O . THR A 1 229 ? -16.603 0.773 18.839 1.00 95.56 229 THR A O 1
ATOM 1764 N N . GLY A 1 230 ? -17.022 0.393 21.015 1.00 93.88 230 GLY A N 1
ATOM 1765 C CA . GLY A 1 230 ? -17.187 -1.052 20.873 1.00 93.88 230 GLY A CA 1
ATOM 1766 C C . GLY A 1 230 ? -15.879 -1.819 20.654 1.00 93.88 230 GLY A C 1
ATOM 1767 O O . GLY A 1 230 ? -15.888 -2.855 19.992 1.00 93.88 230 GLY A O 1
ATOM 1768 N N . LEU A 1 231 ? -14.743 -1.309 21.148 1.00 92.44 231 LEU A N 1
ATOM 1769 C CA . LEU A 1 231 ? -13.412 -1.900 20.946 1.00 92.44 231 LEU A CA 1
ATOM 1770 C C . LEU A 1 231 ? -13.321 -3.371 21.399 1.00 92.44 231 LEU A C 1
ATOM 1772 O O . LEU A 1 231 ? -12.574 -4.154 20.818 1.00 92.44 231 LEU A O 1
ATOM 1776 N N . GLU A 1 232 ? -14.119 -3.790 22.379 1.00 89.38 232 GLU A N 1
ATOM 1777 C CA . GLU A 1 232 ? -14.256 -5.186 22.812 1.00 89.38 232 GLU A CA 1
ATOM 1778 C C . GLU A 1 232 ? -14.709 -6.135 21.686 1.00 89.38 232 GLU A C 1
ATOM 1780 O O . GLU A 1 232 ? -14.470 -7.341 21.741 1.00 89.38 232 GLU A O 1
ATOM 1785 N N . ARG A 1 233 ? -15.306 -5.596 20.619 1.00 92.44 233 ARG A N 1
ATOM 1786 C CA . ARG A 1 233 ? -15.733 -6.332 19.424 1.00 92.44 233 ARG A CA 1
ATOM 1787 C C . ARG A 1 233 ? -14.657 -6.411 18.343 1.00 92.44 233 ARG A C 1
ATOM 1789 O O . ARG A 1 233 ? -14.913 -6.969 17.283 1.00 92.44 233 ARG A O 1
ATOM 1796 N N . VAL A 1 234 ? -13.437 -5.914 18.573 1.00 91.38 234 VAL A N 1
ATOM 1797 C CA . VAL A 1 234 ? -12.355 -5.922 17.564 1.00 91.38 234 VAL A CA 1
ATOM 1798 C C . VAL A 1 234 ? -12.006 -7.336 17.059 1.00 91.38 234 VAL A C 1
ATOM 1800 O O . VAL A 1 234 ? -11.546 -7.500 15.931 1.00 91.38 234 VAL A O 1
ATOM 1803 N N . GLY A 1 235 ? -12.308 -8.384 17.838 1.00 85.75 235 GLY A N 1
ATOM 1804 C CA . GLY A 1 235 ? -12.213 -9.785 17.405 1.00 85.75 235 GLY A CA 1
ATOM 1805 C C . GLY A 1 235 ? -13.155 -10.173 16.249 1.00 85.75 235 GLY A C 1
ATOM 1806 O O . GLY A 1 235 ? -12.941 -11.204 15.608 1.00 85.75 235 GLY A O 1
ATOM 1807 N N . GLU A 1 236 ? -14.166 -9.354 15.940 1.00 90.12 236 GLU A N 1
ATOM 1808 C CA . GLU A 1 236 ? -15.047 -9.506 14.774 1.00 90.12 236 GLU A CA 1
ATOM 1809 C C . GLU A 1 236 ? -14.334 -9.185 13.451 1.00 90.12 236 GLU A C 1
ATOM 1811 O O . GLU A 1 236 ? -14.761 -9.665 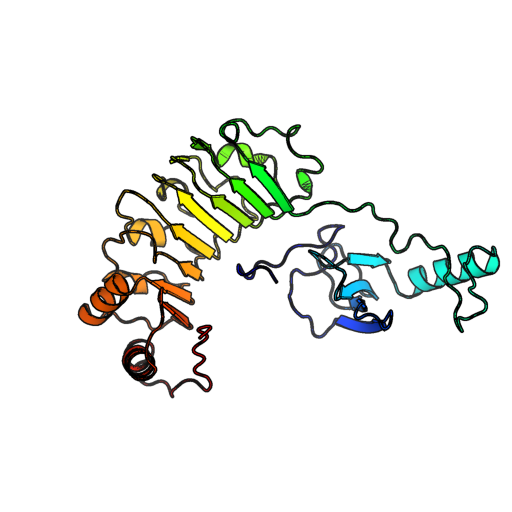12.396 1.00 90.12 236 GLU A O 1
ATOM 1816 N N . LEU A 1 237 ? -13.215 -8.447 13.491 1.00 93.31 237 LEU A N 1
ATOM 1817 C CA . LEU A 1 237 ? -12.378 -8.145 12.328 1.00 93.31 237 LEU A CA 1
ATOM 1818 C C . LEU A 1 237 ? -11.601 -9.398 11.901 1.00 93.31 237 LEU A C 1
ATOM 1820 O O . LEU A 1 237 ? -10.444 -9.624 12.254 1.00 93.31 237 LEU A O 1
ATOM 1824 N N . ARG A 1 238 ? -12.269 -10.256 11.124 1.00 89.69 238 ARG A N 1
ATOM 1825 C CA . ARG A 1 238 ? -11.841 -11.633 10.816 1.00 89.69 238 ARG A CA 1
ATOM 1826 C C . ARG A 1 238 ? -10.441 -11.746 10.208 1.00 89.69 238 ARG A C 1
ATOM 1828 O O . ARG A 1 238 ? -9.806 -12.788 10.372 1.00 89.69 238 ARG A O 1
ATOM 1835 N N . HIS A 1 239 ? -9.968 -10.738 9.490 1.00 94.06 239 HIS A N 1
ATOM 1836 C CA . HIS A 1 239 ? -8.662 -10.772 8.828 1.00 94.06 239 HIS A CA 1
ATOM 1837 C C . HIS A 1 239 ? -7.576 -10.012 9.588 1.00 94.06 239 HIS A C 1
ATOM 1839 O O . HIS A 1 239 ? -6.414 -10.091 9.192 1.00 94.06 239 HIS A O 1
ATOM 1845 N N . LEU A 1 240 ? -7.923 -9.358 10.700 1.00 94.62 240 LEU A N 1
ATOM 1846 C CA . LEU A 1 240 ? -7.000 -8.529 11.454 1.00 94.62 240 LEU A CA 1
ATOM 1847 C C . LEU A 1 240 ? -5.878 -9.370 12.071 1.00 94.62 240 LEU A C 1
ATOM 1849 O O . LEU A 1 240 ? -6.114 -10.361 12.769 1.00 94.62 240 LEU A O 1
ATOM 1853 N N . ARG A 1 241 ? -4.638 -8.957 11.803 1.00 93.12 241 ARG A N 1
ATOM 1854 C CA . ARG A 1 241 ? -3.405 -9.579 12.306 1.00 93.12 241 ARG A CA 1
ATOM 1855 C C . ARG A 1 241 ? -2.528 -8.591 13.057 1.00 93.12 241 ARG A C 1
ATOM 1857 O O . ARG A 1 241 ? -1.794 -9.025 13.938 1.00 93.12 241 ARG A O 1
ATOM 1864 N N . VAL A 1 242 ? -2.588 -7.309 12.718 1.00 92.88 242 VAL A N 1
ATOM 1865 C CA . VAL A 1 242 ? -1.794 -6.266 13.366 1.00 92.88 242 VAL A CA 1
ATOM 1866 C C . VAL A 1 242 ? -2.719 -5.154 13.827 1.00 92.88 242 VAL A C 1
ATOM 1868 O O . VAL A 1 242 ? -3.524 -4.669 13.035 1.00 92.88 242 VAL A O 1
ATOM 1871 N N . LEU A 1 243 ? -2.615 -4.789 15.103 1.00 93.31 243 LEU A N 1
ATOM 1872 C CA . LEU A 1 243 ? -3.448 -3.767 15.727 1.00 93.31 243 LEU A CA 1
ATOM 1873 C C . LEU A 1 243 ? -2.566 -2.747 16.458 1.00 93.31 243 LEU A C 1
ATOM 1875 O O . LEU A 1 243 ? -1.748 -3.143 17.286 1.00 93.31 243 LEU A O 1
ATOM 1879 N N . GLY A 1 244 ? -2.736 -1.467 16.145 1.00 93.44 244 GLY A N 1
ATOM 1880 C CA . GLY A 1 244 ? -2.150 -0.322 16.837 1.00 93.44 244 GLY A CA 1
ATOM 1881 C C . GLY A 1 244 ? -3.167 0.323 17.776 1.00 93.44 244 GLY A C 1
ATOM 1882 O O . GLY A 1 244 ? -4.267 0.660 17.338 1.00 93.44 244 GLY A O 1
ATOM 1883 N N . LE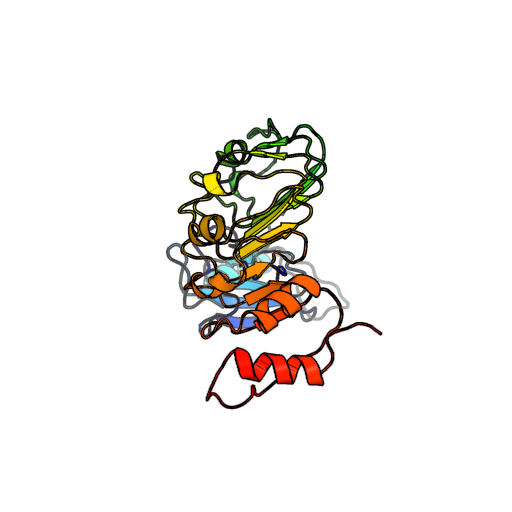U A 1 245 ? -2.817 0.464 19.057 1.00 92.69 245 LEU A N 1
ATOM 1884 C CA . LEU A 1 245 ? -3.669 1.051 20.100 1.00 92.69 245 LEU A CA 1
ATOM 1885 C C . LEU A 1 245 ? -2.910 2.087 20.928 1.00 92.69 245 LEU A C 1
ATOM 1887 O O . LEU A 1 245 ? -1.707 1.962 21.141 1.00 92.69 245 LEU A O 1
ATOM 1891 N N . SER A 1 246 ? -3.626 3.053 21.495 1.00 91.75 246 SER A N 1
ATOM 1892 C CA . SER A 1 246 ? -3.107 3.857 22.600 1.00 91.75 246 SER A CA 1
ATOM 1893 C C . SER A 1 246 ? -3.103 3.057 23.899 1.00 91.75 246 SER A C 1
ATOM 1895 O O . SER A 1 246 ? -3.755 2.013 24.033 1.00 91.75 246 SER A O 1
ATOM 1897 N N . ARG A 1 247 ? -2.409 3.576 24.916 1.00 87.06 247 ARG A N 1
ATOM 1898 C CA . ARG A 1 247 ? -2.378 2.919 26.225 1.00 87.06 247 ARG A CA 1
ATOM 1899 C C . ARG A 1 247 ? -3.765 2.789 26.868 1.00 87.06 247 ARG A C 1
ATOM 1901 O O . ARG A 1 247 ? -4.078 1.755 27.446 1.00 87.06 247 ARG A O 1
ATOM 1908 N N . VAL A 1 248 ? -4.610 3.809 26.730 1.00 90.31 248 VAL A N 1
ATOM 1909 C CA . VAL A 1 248 ? -5.962 3.811 27.313 1.00 90.31 248 VAL A CA 1
ATOM 1910 C C . VAL A 1 248 ? -6.848 2.754 26.648 1.00 90.31 248 VAL A C 1
ATOM 1912 O O . VAL A 1 248 ? -7.549 2.005 27.328 1.00 90.31 248 VAL A O 1
ATOM 1915 N N . GLN A 1 249 ? -6.779 2.650 25.320 1.00 92.19 249 GLN A N 1
ATOM 1916 C CA . GLN A 1 249 ? -7.509 1.637 24.555 1.00 92.19 249 GLN A CA 1
ATOM 1917 C C . GLN A 1 249 ? -7.056 0.219 24.911 1.00 92.19 249 GLN A C 1
ATOM 1919 O O . GLN A 1 249 ? -7.884 -0.686 25.029 1.00 92.19 249 GLN A O 1
ATOM 1924 N N . LEU A 1 250 ? -5.750 0.030 25.111 1.00 87.38 250 LEU A N 1
ATOM 1925 C CA . LEU A 1 250 ? -5.184 -1.235 25.559 1.00 87.38 250 LEU A CA 1
ATOM 1926 C C . LEU A 1 250 ? -5.760 -1.666 26.912 1.00 87.38 250 LEU A C 1
ATOM 1928 O O . LEU A 1 250 ? -6.220 -2.799 27.045 1.00 87.38 250 LEU A O 1
ATOM 1932 N N . ASP A 1 251 ? -5.763 -0.770 27.900 1.00 86.56 251 ASP A N 1
ATOM 1933 C CA . ASP A 1 251 ? -6.269 -1.061 29.244 1.00 86.56 251 ASP A CA 1
ATOM 1934 C C . ASP A 1 251 ? -7.780 -1.376 29.215 1.00 86.56 251 ASP A C 1
ATOM 1936 O O . ASP A 1 251 ? -8.238 -2.321 29.869 1.00 86.56 251 ASP A O 1
ATOM 1940 N N . HIS A 1 252 ? -8.555 -0.658 28.391 1.00 88.38 252 HIS A N 1
ATOM 1941 C CA . HIS A 1 252 ? -9.973 -0.949 28.149 1.00 88.38 252 HIS A CA 1
ATOM 1942 C C . HIS A 1 252 ? -10.176 -2.345 27.538 1.00 88.38 252 HIS A C 1
ATOM 1944 O O . HIS A 1 252 ? -10.958 -3.152 28.049 1.00 88.38 252 HIS A O 1
ATOM 1950 N N . LEU A 1 253 ? -9.419 -2.671 26.486 1.00 86.50 253 LEU A N 1
ATOM 1951 C CA . LEU A 1 253 ? -9.490 -3.968 25.816 1.00 86.50 253 LEU A CA 1
ATOM 1952 C C . LEU A 1 253 ? -9.099 -5.112 26.766 1.00 86.50 253 LEU A C 1
ATOM 1954 O O . LEU A 1 253 ? -9.793 -6.128 26.825 1.00 86.50 253 LEU A O 1
ATOM 1958 N N . LEU A 1 254 ? -8.052 -4.931 27.576 1.00 80.56 254 LEU A N 1
ATOM 1959 C CA . LEU A 1 254 ? -7.637 -5.886 28.607 1.00 80.56 254 LEU A CA 1
ATOM 1960 C C . LEU A 1 254 ? -8.710 -6.096 29.683 1.00 80.56 254 LEU A C 1
ATOM 1962 O O . LEU A 1 254 ? -8.921 -7.231 30.122 1.00 80.56 254 LEU A O 1
ATOM 1966 N N . THR A 1 255 ? -9.401 -5.033 30.092 1.00 86.44 255 THR A N 1
ATOM 1967 C CA . THR A 1 255 ? -10.468 -5.101 31.102 1.00 86.44 255 THR A CA 1
ATOM 1968 C C . THR A 1 255 ? -11.709 -5.817 30.568 1.00 86.44 255 THR A C 1
ATOM 1970 O O . THR A 1 255 ? -12.325 -6.590 31.297 1.00 86.44 255 THR A O 1
ATOM 1973 N N . SER A 1 256 ? -12.033 -5.642 29.281 1.00 86.31 256 SER A N 1
ATOM 1974 C CA . SER A 1 256 ? -13.184 -6.299 28.639 1.00 86.31 256 SER A CA 1
ATOM 1975 C C . SER A 1 256 ? -13.079 -7.831 28.584 1.00 86.31 256 SER A C 1
ATOM 1977 O O . SER A 1 256 ? -14.090 -8.523 28.495 1.00 86.31 256 SER A O 1
ATOM 1979 N N . GLY A 1 257 ? -11.856 -8.375 28.612 1.00 79.56 257 GLY A N 1
ATOM 1980 C CA . GLY A 1 257 ? -11.616 -9.815 28.488 1.00 79.56 257 GLY A CA 1
ATOM 1981 C C . GLY A 1 257 ? -11.874 -10.389 27.088 1.00 79.56 257 GLY A C 1
ATOM 1982 O O . GLY A 1 257 ? -11.885 -11.611 26.938 1.00 79.56 257 GLY A O 1
ATOM 1983 N N . ALA A 1 258 ? -12.065 -9.545 26.070 1.00 78.81 258 ALA A N 1
ATOM 1984 C CA . ALA A 1 258 ? -12.352 -9.979 24.707 1.00 78.81 258 ALA A CA 1
ATOM 1985 C C . ALA A 1 258 ? -11.216 -10.841 24.105 1.00 78.81 258 ALA A C 1
ATOM 1987 O O . ALA A 1 258 ? -10.038 -10.483 24.219 1.00 78.81 258 ALA A O 1
ATOM 1988 N N . PRO A 1 259 ? -11.530 -11.973 23.443 1.00 77.25 259 PRO A N 1
ATOM 1989 C CA . PRO A 1 259 ? -10.524 -12.825 22.820 1.00 77.25 259 PRO A CA 1
ATOM 1990 C C . PRO A 1 259 ? -10.022 -12.237 21.494 1.00 77.25 259 PRO A C 1
ATOM 1992 O O . PRO A 1 259 ? -10.801 -11.753 20.675 1.00 77.25 259 PRO A O 1
ATOM 1995 N N . LEU A 1 260 ? -8.716 -12.371 21.232 1.00 82.62 260 LEU A N 1
ATOM 1996 C CA . LEU A 1 260 ? -8.049 -11.833 20.033 1.00 82.62 260 LEU A CA 1
ATOM 1997 C C . LEU A 1 260 ? -7.279 -12.925 19.263 1.00 82.62 260 LEU A C 1
ATOM 1999 O O . LEU A 1 260 ? -6.093 -12.771 18.973 1.00 82.62 260 LEU A O 1
ATOM 2003 N N . PRO A 1 261 ? -7.933 -14.048 18.903 1.00 74.06 261 PRO A N 1
ATOM 2004 C CA . PRO A 1 261 ? -7.259 -15.302 18.547 1.00 74.06 261 PRO A CA 1
ATOM 2005 C C . PRO A 1 261 ? -6.474 -15.264 17.227 1.00 74.06 261 PRO A C 1
ATOM 2007 O O . PRO A 1 261 ? -5.737 -16.201 16.912 1.00 74.06 261 PRO A O 1
ATOM 2010 N N . ARG A 1 262 ? -6.673 -14.223 16.411 1.00 84.81 262 ARG A N 1
ATOM 2011 C CA . ARG A 1 262 ? -6.044 -14.072 15.091 1.00 84.81 262 ARG A CA 1
ATOM 2012 C C . ARG A 1 262 ? -4.890 -13.075 15.096 1.00 84.81 262 ARG A C 1
ATOM 2014 O O . ARG A 1 262 ? -4.115 -13.067 14.137 1.00 84.81 262 ARG A O 1
ATOM 2021 N N . LEU A 1 263 ? -4.750 -12.279 16.156 1.00 86.94 263 LEU A N 1
ATOM 2022 C CA . LEU A 1 263 ? -3.726 -11.251 16.206 1.00 86.94 263 LEU A CA 1
ATOM 2023 C C . LEU A 1 263 ? -2.330 -11.890 16.204 1.00 86.94 263 LEU A C 1
ATOM 2025 O O . LEU A 1 263 ? -2.078 -12.901 16.857 1.00 86.94 263 LEU A O 1
ATOM 2029 N N . ALA A 1 264 ? -1.446 -11.325 15.394 1.00 86.69 264 ALA A N 1
ATOM 2030 C CA . ALA A 1 264 ? -0.053 -11.722 15.245 1.00 86.69 264 ALA A CA 1
ATOM 2031 C C . ALA A 1 264 ? 0.895 -10.694 15.861 1.00 86.69 264 ALA A C 1
ATOM 2033 O O . ALA A 1 264 ? 1.957 -11.072 16.344 1.00 86.69 264 ALA A O 1
ATOM 2034 N N . ALA A 1 265 ? 0.510 -9.417 15.842 1.00 85.81 265 ALA A N 1
ATOM 2035 C CA . ALA A 1 265 ? 1.274 -8.338 16.438 1.00 85.81 265 ALA A CA 1
ATOM 2036 C C . ALA A 1 265 ? 0.344 -7.276 17.029 1.00 85.81 265 ALA A C 1
ATOM 2038 O O . ALA A 1 265 ? -0.730 -6.997 16.492 1.00 85.81 265 ALA A O 1
ATOM 2039 N N . LEU A 1 266 ? 0.793 -6.672 18.121 1.00 85.75 266 LEU A N 1
ATOM 2040 C CA . LEU A 1 266 ? 0.171 -5.513 18.735 1.00 85.75 266 LEU A CA 1
ATOM 2041 C C . LEU A 1 266 ? 1.223 -4.411 18.811 1.00 85.75 266 LEU A C 1
ATOM 2043 O O . LEU A 1 266 ? 2.301 -4.633 19.361 1.00 85.75 266 LEU A O 1
ATOM 2047 N N . HIS A 1 267 ? 0.903 -3.246 18.266 1.00 85.62 267 HIS A N 1
ATOM 2048 C CA . HIS A 1 267 ? 1.652 -2.023 18.494 1.00 85.62 267 HIS A CA 1
ATOM 2049 C C . HIS A 1 267 ? 0.908 -1.193 19.541 1.00 85.62 267 HIS A C 1
ATOM 2051 O O . HIS A 1 267 ? -0.314 -1.064 19.491 1.00 85.62 267 HIS A O 1
ATOM 2057 N N . VAL A 1 268 ? 1.641 -0.661 20.513 1.00 84.50 268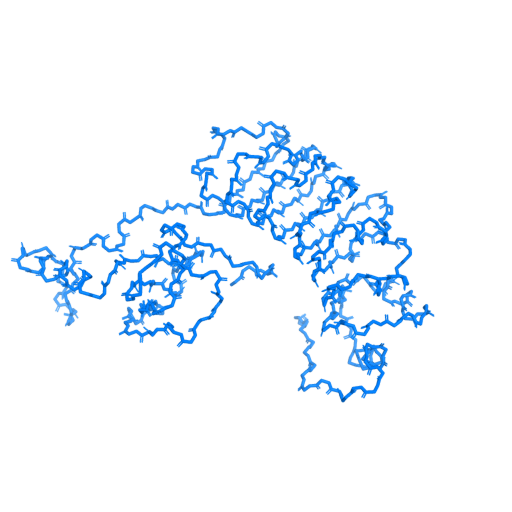 VAL A N 1
ATOM 2058 C CA . VAL A 1 268 ? 1.086 0.239 21.520 1.00 84.50 268 VAL A CA 1
ATOM 2059 C C . VAL A 1 268 ? 1.806 1.562 21.371 1.00 84.50 268 VAL A C 1
ATOM 2061 O O . VAL A 1 268 ? 3.038 1.594 21.353 1.00 84.50 268 VAL A O 1
ATOM 2064 N N . GLU A 1 269 ? 1.040 2.639 21.254 1.00 79.88 269 GLU A N 1
ATOM 2065 C CA . GLU A 1 269 ? 1.593 3.979 21.245 1.00 79.88 269 GLU A CA 1
ATOM 2066 C C . GLU A 1 269 ? 2.301 4.213 22.585 1.00 79.88 269 GLU A C 1
ATOM 2068 O O . GLU A 1 269 ? 1.691 4.123 23.656 1.00 79.88 269 GLU A O 1
ATOM 2073 N N . ARG A 1 270 ? 3.596 4.539 22.508 1.00 72.88 270 ARG A N 1
ATOM 2074 C CA . ARG A 1 270 ? 4.543 4.638 23.634 1.00 72.88 270 ARG A CA 1
ATOM 2075 C C . ARG A 1 270 ? 5.001 3.285 24.188 1.00 72.88 270 ARG A C 1
ATOM 2077 O O . ARG A 1 270 ? 4.439 2.222 23.945 1.00 72.88 270 ARG A O 1
ATOM 2084 N N . ARG A 1 271 ? 6.105 3.336 24.939 1.00 68.06 271 ARG A N 1
ATOM 2085 C CA . ARG A 1 271 ? 6.785 2.140 25.449 1.00 68.06 271 ARG A CA 1
ATOM 2086 C C . ARG A 1 271 ? 5.864 1.310 26.349 1.00 68.06 271 ARG A C 1
ATOM 2088 O O . ARG A 1 271 ? 5.166 1.842 27.206 1.00 68.06 271 ARG A O 1
ATOM 2095 N N . THR A 1 272 ? 5.953 -0.003 26.177 1.00 66.62 272 THR A N 1
ATOM 2096 C CA . THR A 1 272 ? 5.355 -1.027 27.038 1.00 66.62 272 THR A CA 1
ATOM 2097 C C . THR A 1 272 ? 6.483 -1.795 27.724 1.00 66.62 272 THR A C 1
ATOM 2099 O O . THR A 1 272 ? 7.535 -2.026 27.128 1.00 66.62 272 THR A O 1
ATOM 2102 N N . SER A 1 273 ? 6.299 -2.177 28.986 1.00 74.12 273 SER A N 1
ATOM 2103 C CA . SER A 1 273 ? 7.268 -3.017 29.696 1.00 74.12 273 SER A CA 1
ATOM 2104 C C . SER A 1 273 ? 7.177 -4.482 29.249 1.00 74.12 273 SER A C 1
ATOM 2106 O O . SER A 1 273 ? 6.126 -4.963 28.826 1.00 74.12 273 SER A O 1
ATOM 2108 N N . LEU A 1 274 ? 8.264 -5.246 29.399 1.00 69.94 274 LEU A N 1
ATOM 2109 C CA . LEU A 1 274 ? 8.266 -6.680 29.078 1.00 69.94 274 LEU A CA 1
ATOM 2110 C C . LEU A 1 274 ? 7.206 -7.463 29.879 1.00 69.94 274 LEU A C 1
ATOM 2112 O O . LEU A 1 274 ? 6.576 -8.370 29.343 1.00 69.94 274 LEU A O 1
ATOM 2116 N N . ALA A 1 275 ? 6.975 -7.099 31.144 1.00 72.38 275 ALA A N 1
ATOM 2117 C CA . ALA A 1 275 ? 5.961 -7.737 31.987 1.00 72.38 275 ALA A CA 1
ATOM 2118 C C . ALA A 1 275 ? 4.541 -7.541 31.429 1.00 72.38 275 ALA A C 1
ATOM 2120 O O . ALA A 1 275 ? 3.745 -8.480 31.401 1.00 72.38 275 ALA A O 1
ATOM 2121 N N . GLU A 1 276 ? 4.243 -6.343 30.929 1.00 70.19 276 GLU A N 1
ATOM 2122 C CA . GLU A 1 276 ? 2.971 -6.039 30.276 1.00 70.19 276 GLU A CA 1
ATOM 2123 C C . GLU A 1 276 ? 2.840 -6.772 28.944 1.00 70.19 276 GLU A C 1
ATOM 2125 O O . GLU A 1 276 ? 1.793 -7.360 28.696 1.00 70.19 276 GLU A O 1
ATOM 2130 N N . ALA A 1 277 ? 3.903 -6.827 28.134 1.00 71.44 277 ALA A N 1
ATOM 2131 C CA . ALA A 1 277 ? 3.928 -7.604 26.893 1.00 71.44 277 ALA A CA 1
ATOM 2132 C C . ALA A 1 277 ? 3.652 -9.105 27.134 1.00 71.44 277 ALA A C 1
ATOM 2134 O O . ALA A 1 277 ? 2.935 -9.747 26.362 1.00 71.44 277 ALA A O 1
ATOM 2135 N N . VAL A 1 278 ? 4.159 -9.670 28.236 1.00 70.69 278 VAL A N 1
ATOM 2136 C CA . VAL A 1 278 ? 3.892 -11.061 28.642 1.00 70.69 278 VAL A CA 1
ATOM 2137 C C . VAL A 1 278 ? 2.454 -11.250 29.139 1.00 70.69 278 VAL A C 1
ATOM 2139 O O . VAL A 1 278 ? 1.795 -12.219 28.752 1.00 70.69 278 VAL A O 1
ATOM 2142 N N . ALA A 1 279 ? 1.932 -10.333 29.961 1.00 68.75 279 ALA A N 1
ATOM 2143 C CA . ALA A 1 279 ? 0.535 -10.372 30.408 1.00 68.75 279 ALA A CA 1
ATOM 2144 C C . ALA A 1 279 ? -0.431 -10.300 29.216 1.00 68.75 279 ALA A C 1
ATOM 2146 O O . ALA A 1 279 ? -1.394 -11.065 29.129 1.00 68.75 279 ALA A O 1
ATOM 2147 N N . LEU A 1 280 ? -0.103 -9.440 28.256 1.00 69.00 280 LEU A N 1
ATOM 2148 C CA . LEU A 1 280 ? -0.768 -9.290 26.973 1.00 69.00 280 LEU A CA 1
ATOM 2149 C C . LEU A 1 280 ? -0.787 -10.596 26.174 1.00 69.00 280 LEU A C 1
ATOM 2151 O O . LEU A 1 280 ? -1.854 -11.043 25.755 1.00 69.00 280 LEU A O 1
ATOM 2155 N N . TRP A 1 281 ? 0.360 -11.268 26.032 1.00 65.31 281 TRP A N 1
ATOM 2156 C CA . TRP A 1 281 ? 0.466 -12.537 25.303 1.00 65.31 281 TRP A CA 1
ATOM 2157 C C . TRP A 1 281 ? -0.536 -13.599 25.773 1.00 65.31 281 TRP A C 1
ATOM 2159 O O . TRP A 1 281 ? -1.174 -14.265 24.953 1.00 65.31 281 TRP A O 1
ATOM 2169 N N . SER A 1 282 ? -0.722 -13.727 27.091 1.00 65.56 282 SER A N 1
ATOM 2170 C CA . SER A 1 282 ? -1.646 -14.711 27.671 1.00 65.56 282 SER A CA 1
ATOM 2171 C C . SER A 1 282 ? -3.103 -14.537 27.205 1.00 65.56 282 SER A C 1
ATOM 2173 O O . SER A 1 282 ? -3.867 -15.503 27.211 1.00 65.56 282 SER A O 1
ATOM 2175 N N . ARG A 1 283 ? -3.474 -13.334 26.740 1.00 66.38 283 ARG A N 1
ATOM 2176 C CA . ARG A 1 283 ? -4.804 -12.993 26.208 1.00 66.38 283 ARG A CA 1
ATOM 2177 C C . ARG A 1 283 ? -4.926 -13.214 24.695 1.00 66.38 283 ARG A C 1
ATOM 2179 O O . ARG A 1 283 ? -6.019 -13.507 24.214 1.00 66.38 283 ARG A O 1
ATOM 2186 N N . PHE A 1 284 ? -3.826 -13.111 23.946 1.00 65.94 284 PHE A N 1
ATOM 2187 C CA . PHE A 1 284 ? -3.815 -13.252 22.481 1.00 65.94 284 PHE A CA 1
ATOM 2188 C C . PHE A 1 284 ? -3.869 -14.703 22.003 1.00 65.94 284 PHE A C 1
ATOM 2190 O O . PHE A 1 284 ? -4.358 -14.979 20.906 1.00 65.94 284 PHE A O 1
ATOM 2197 N N . ALA A 1 285 ? -3.378 -15.645 22.809 1.00 59.44 285 ALA A N 1
ATOM 2198 C CA . ALA A 1 285 ? -3.289 -17.036 22.392 1.00 59.44 285 ALA A CA 1
ATOM 2199 C C . ALA A 1 285 ? -3.463 -18.026 23.557 1.00 59.44 285 ALA A C 1
ATOM 2201 O O . ALA A 1 285 ? -2.493 -18.695 23.935 1.00 59.44 285 ALA A O 1
ATOM 2202 N N . PRO A 1 286 ? -4.685 -18.170 24.113 1.00 55.59 286 PRO A N 1
ATOM 2203 C CA . PRO A 1 286 ? -4.946 -19.164 25.149 1.00 55.59 286 PRO A CA 1
ATOM 2204 C C . PRO A 1 286 ? -4.538 -20.554 24.632 1.00 55.59 286 PRO A C 1
ATOM 2206 O O . PRO A 1 286 ? -5.130 -21.073 23.687 1.00 55.59 286 PRO A O 1
ATOM 2209 N N . GLY A 1 287 ? -3.475 -21.132 25.198 1.00 55.66 287 GLY A N 1
ATOM 2210 C CA . GLY A 1 287 ? -2.977 -22.462 24.831 1.00 55.66 287 GLY A CA 1
ATOM 2211 C C . GLY A 1 287 ? -1.927 -22.545 23.709 1.00 55.66 287 GLY A C 1
ATOM 2212 O O . GLY A 1 287 ? -1.532 -23.660 23.368 1.00 55.66 287 GLY A O 1
ATOM 2213 N N . ARG A 1 288 ? -1.417 -21.436 23.142 1.00 57.56 288 ARG A N 1
ATOM 2214 C CA . ARG A 1 288 ? -0.225 -21.485 22.259 1.00 57.56 288 ARG A CA 1
ATOM 2215 C C . ARG A 1 288 ? 1.066 -21.254 23.050 1.00 57.56 288 ARG A C 1
ATOM 2217 O O . ARG A 1 288 ? 1.099 -20.450 23.978 1.00 57.56 288 ARG A O 1
ATOM 2224 N N . LYS A 1 289 ? 2.150 -21.935 22.650 1.00 50.91 289 LYS A N 1
ATOM 2225 C CA . LYS A 1 289 ? 3.507 -21.663 23.160 1.00 50.91 289 LYS A CA 1
ATOM 2226 C C . LYS A 1 289 ? 3.872 -20.190 22.921 1.00 50.91 289 LYS A C 1
ATOM 2228 O O . LYS A 1 289 ? 3.495 -19.640 21.889 1.00 50.91 289 LYS A O 1
ATOM 2233 N N . ALA A 1 290 ? 4.590 -19.591 23.875 1.00 51.41 290 ALA A N 1
ATOM 2234 C CA . ALA A 1 290 ? 5.145 -18.238 23.778 1.00 51.41 290 ALA A CA 1
ATOM 2235 C C . ALA A 1 290 ? 5.906 -18.030 22.449 1.00 51.41 290 ALA A C 1
ATOM 2237 O O . ALA A 1 290 ? 6.436 -19.006 21.904 1.00 51.41 290 ALA A O 1
ATOM 2238 N N . PRO A 1 291 ? 5.949 -16.801 21.901 1.00 52.16 291 PRO A N 1
ATOM 2239 C CA . PRO A 1 291 ? 6.604 -16.549 20.631 1.00 52.16 291 PRO A CA 1
ATOM 2240 C C . PRO A 1 291 ? 8.114 -16.741 20.779 1.00 52.16 291 PRO A C 1
ATOM 2242 O O . PRO A 1 291 ? 8.684 -16.560 21.853 1.00 52.16 291 PRO A O 1
ATOM 2245 N N . TRP A 1 292 ? 8.766 -17.080 19.671 1.00 39.97 292 TRP A N 1
ATOM 2246 C CA . TRP A 1 292 ? 10.219 -17.251 19.609 1.00 39.97 292 TRP A CA 1
ATOM 2247 C C . TRP A 1 292 ? 10.983 -15.918 19.674 1.00 39.97 292 TRP A C 1
ATOM 2249 O O . TRP A 1 292 ? 12.196 -15.931 19.849 1.00 39.97 292 TRP A O 1
ATOM 2259 N N . HIS A 1 293 ? 10.289 -14.781 19.542 1.00 42.16 293 HIS A N 1
ATOM 2260 C CA . HIS A 1 293 ? 10.891 -13.453 19.556 1.00 42.16 293 HIS A CA 1
ATOM 2261 C C . HIS A 1 293 ? 9.935 -12.426 20.177 1.00 42.16 293 HIS A C 1
ATOM 2263 O O . HIS A 1 293 ? 8.779 -12.322 19.766 1.00 42.16 293 HIS A O 1
ATOM 2269 N N . VAL A 1 294 ? 10.426 -11.669 21.160 1.00 49.75 294 VAL A N 1
ATOM 2270 C CA . VAL A 1 294 ? 9.780 -10.463 21.697 1.00 49.75 294 VAL A CA 1
ATOM 2271 C C . VAL A 1 294 ? 10.762 -9.330 21.458 1.00 49.75 294 VAL A C 1
ATOM 2273 O O . VAL A 1 294 ? 11.832 -9.309 22.061 1.00 49.75 294 VAL A O 1
ATOM 2276 N N . GLU A 1 295 ? 10.429 -8.423 20.548 1.00 46.59 295 GLU A N 1
ATOM 2277 C CA . GLU A 1 295 ? 11.249 -7.248 20.267 1.00 46.59 295 GLU A CA 1
ATOM 2278 C C . GLU A 1 295 ? 10.542 -6.005 20.803 1.00 46.59 295 GLU A C 1
ATOM 2280 O O . GLU A 1 295 ? 9.369 -5.771 20.522 1.00 46.59 295 GLU A O 1
ATOM 2285 N N . SER A 1 296 ? 11.254 -5.233 21.621 1.00 42.53 296 SER A N 1
ATOM 2286 C CA . SER A 1 296 ? 10.813 -3.935 22.121 1.00 42.53 296 SER A CA 1
ATOM 2287 C C . SER A 1 296 ? 11.784 -2.894 21.587 1.00 42.53 296 SER A C 1
ATOM 2289 O O . SER A 1 296 ? 12.836 -2.663 22.180 1.00 42.53 296 SER A O 1
ATOM 2291 N N . THR A 1 297 ? 11.444 -2.261 20.471 1.00 41.22 297 THR A N 1
ATOM 2292 C CA . THR A 1 297 ? 12.223 -1.147 19.931 1.00 41.22 297 THR A CA 1
ATOM 2293 C C . THR A 1 297 ? 11.748 0.159 20.559 1.00 41.22 297 THR A C 1
ATOM 2295 O O . THR A 1 297 ? 10.633 0.615 20.313 1.00 41.22 297 THR A O 1
ATOM 2298 N N . GLY A 1 298 ? 12.600 0.775 21.376 1.00 33.88 298 GLY A N 1
ATOM 2299 C CA . GLY A 1 298 ? 12.446 2.155 21.823 1.00 33.88 298 GLY A CA 1
ATOM 2300 C C . GLY A 1 298 ? 13.822 2.804 21.891 1.00 33.88 298 GLY A C 1
ATOM 2301 O O . GLY A 1 298 ? 14.659 2.352 22.667 1.00 33.88 298 GLY A O 1
ATOM 2302 N N . ALA A 1 299 ? 14.070 3.826 21.068 1.00 35.78 299 ALA A N 1
ATOM 2303 C CA . ALA A 1 299 ? 15.294 4.626 21.136 1.00 35.78 299 ALA A CA 1
ATOM 2304 C C . ALA A 1 299 ? 15.374 5.311 22.505 1.00 35.78 299 ALA A C 1
ATOM 2306 O O . ALA A 1 299 ? 14.366 5.897 22.907 1.00 35.78 299 ALA A O 1
ATOM 2307 N N . VAL A 1 300 ? 16.517 5.153 23.195 1.00 33.97 300 VAL A N 1
ATOM 2308 C CA . VAL A 1 300 ? 16.798 5.562 24.591 1.00 33.97 300 VAL A CA 1
ATOM 2309 C C . VAL A 1 300 ? 16.353 6.983 24.872 1.00 33.97 300 VAL A C 1
ATOM 2311 O O . VAL A 1 300 ? 16.803 7.897 24.153 1.00 33.97 300 VAL A O 1
#

pLDDT: mean 87.1, std 13.56, range [33.88, 98.31]

Organism: NCBI:txid715471

Secondary structure (DSSP, 8-state):
--TT---PPPSSTTSS-S-S--TTEEEEEE-SSSEEEEEESS--TT--TTEEEEEETT--SSPEEEES-HHHHHHHHHHHHHTT-EE--TT-SS-EE--GGG-SPP--SEEEEESGGGGG--TTSSTTGGG--EEEEES-SEEEGGGGGG-TT--EEEEEEEEEEES-STT-TT--EEEEEEEEE-SGGGTT---SEEEEE--SS-EEHHHHHT-TT--EEEEEES-EETGGGGGG-TT--EEEE-HHHHHHHHHHT---TT--EEEESS---HHHHHHHHHHH-TTPPPPS--------

InterPro domains:
  IPR032675 Leucine-rich repeat domain superfamily [G3DSA:3.80.10.10] (112-280)

Sequence (300 aa):
MSDTGVVFEPLPFGHVKRLSRNDWWVTFGSDRAMNFLFTDLDPASDGRAGQIVEYGRDIHGPLRYVAPSVTAMLTEVVEALREGRYEHDEDEVFLEPDVSLRDSPFRSHTEVVTGPGIEHLGAHDVADQPLVQQLYLNDAGTANLDVLQGFPALKEVSINRAARVTGGLAHLPALKALSVEAGEADLDAFAGHRLWRLELKVLNHPVGVAQLAALPSLVHLDVSGVEVTGLERVGELRHLRVLGLSRVQLDHLLTSGAPLPRLAALHVERRTSLAEAVALWSRFAPGRKAPWHVESTGAV

Foldseek 3Di:
DPPLPFQAAEPPGQAADSDPDDPQWAWDDDPVPFKTKTQHQDTGPPHARAWIWMDGDPPPHHIYGQGNHPVRVVVQQVVQVVVVQWDDDPPDPDIGRPGCSPVDPDDDLEEEDEDQCQVQDAPVVDPPLQNHQEYEYYHHQENECVRNLSRQNHAYYEYYEYQEYHAACPSHQNHAEYEDAYQYYDLLSDFPHQHQYYEYANHVDEDEVVSVLSRQNHAAYACQHHHYDPLLCVLSNVNHAEYEHEPVSVVVNVVSLRAQARHNYYHYDDFDDPVVVVVVVCRHHVPDDDDPDDDTDDDD